Protein AF-A0A3Q0EAX5-F1 (afdb_monomer)

pLDDT: mean 71.28, std 27.81, range [19.88, 98.56]

Organism: Carlito syrichta (NCBI:txid1868482)

Solvent-accessible surface area (backbone atoms only — not comparable to full-atom values): 20207 Å² total; per-residue (Å²): 137,82,82,83,78,79,70,86,52,42,33,35,33,41,35,48,31,37,36,55,64,104,63,97,69,62,51,58,32,54,32,47,48,63,80,58,91,86,93,62,78,78,80,82,77,54,80,94,34,47,56,51,75,40,72,63,66,52,67,68,53,43,40,66,68,20,61,73,72,64,45,79,67,44,73,35,81,70,62,42,81,34,54,39,63,76,62,67,44,72,68,49,46,39,70,77,42,16,85,43,75,42,64,30,39,38,39,71,33,88,87,45,91,80,39,48,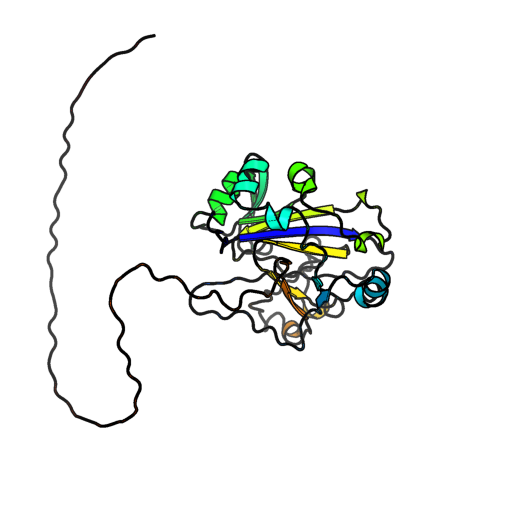78,48,79,44,30,44,41,55,48,44,49,50,34,53,74,42,92,45,94,60,45,40,32,34,56,84,35,55,50,39,80,78,34,56,79,61,41,73,27,52,79,84,62,77,71,61,77,74,43,74,46,57,80,89,60,46,46,51,29,33,35,41,34,28,67,51,53,43,47,68,42,33,57,42,92,42,43,69,49,78,45,43,51,37,46,67,38,36,34,48,31,60,52,68,89,41,51,80,34,45,45,48,38,90,48,87,92,40,45,52,28,35,72,51,46,87,93,68,57,58,51,87,85,42,56,54,41,81,76,51,71,55,34,33,47,75,49,52,45,52,61,95,65,83,77,77,77,76,81,85,62,82,81,70,80,88,75,93,79,85,90,77,91,82,82,89,79,91,81,88,86,87,86,82,89,88,86,87,82,91,85,86,86,84,89,83,89,84,88,83,83,90,85,88,87,89,84,88,91,80,90,85,88,88,134

Mean predicted aligned error: 14.46 Å

Radius of gyration: 27.19 Å; Cα contacts (8 Å, |Δi|>4): 489; chains: 1; bounding box: 66×78×88 Å

Foldseek 3Di:
DDDDPQDPKKWKKKKKWFFDDPDDFFADWWKWDFDDPDDDDDPPQPPVQAAAEDEPDDLVCCVVPDVVVPGGHHYFPFWQPQQLLPQDDLVNCCVQFQAPKAKKWWALEPPDPPIDIDIDGSVCQCVAFTPDDHPTWIKRPFAQVCVVGVVVVSRGDDGPSSVVGPGDSVSIRMGMIIGTGNRIYATFTDRTDMDMAIRGDKTKTKTAGPVCVVQQDFDPDPVGNRGGPAPLVDGPCVVRVSVVVGRIHIDIDDHNHPDPDPDDPVDDPDDDDDDDDDDDDDDDDDDDDDDDDDDDDDDDDDDDDDDDDDDDDYDDDDDDD

InterPro domains:
  IPR041667 Cupin-like domain 8 [PF13621] (62-255)

Nearest PDB structures (foldseek):
  4qu1-assembly1_A  TM=1.002E+00  e=1.223E-31  Homo sapiens
  6f4t-assembly1_A  TM=1.001E+00  e=4.737E-31  Homo sapiens
  6f4q-assembly1_A  TM=1.002E+00  e=5.937E-31  Homo sapiens
  6f4s-assembly1_A  TM=1.003E+00  e=6.646E-31  Homo sapiens
  6f4r-assembly1_A  TM=1.002E+00  e=1.168E-30  Homo sapiens

Sequence (321 aa):
MAPELFCHGFKFLVAVSGLDFLRWLPFAFVFKQKARNARGSVPDVTLESTVPRLHRPSLQYFRKHFLVPGRPVILEGVADHWPCMKKWSLEYIQEVAGCRTVPVEVGSRYTDEEWSQTLMTVSEFISTYIVNEPRDVGYLAQHQLFDQIPELKEDISIPDYCCLGSGEEEEITINAWFGPQGTISPLHQDPQQNFLAQVMGRKYIRLYSPQESGAVYPHETHLLHNTSQVDVENPDLEKFPQFAEAPFLSCILSPDFPGPLPEDRLACPNSGHQRTPLLHRVGRSQVGGQFYSTGDITPSDLEIKSHSFQNKSQKKKFRSS

Structure (mmCIF, N/CA/C/O backbone):
data_AF-A0A3Q0EAX5-F1
#
_entry.id   AF-A0A3Q0EAX5-F1
#
loop_
_atom_site.group_PDB
_atom_site.id
_atom_site.type_symbol
_atom_site.label_atom_id
_atom_site.label_alt_id
_atom_site.label_comp_id
_atom_site.label_asym_id
_atom_site.label_entity_id
_atom_site.label_seq_id
_atom_site.pdbx_PDB_ins_code
_atom_site.Cartn_x
_atom_site.Cartn_y
_atom_site.Cartn_z
_atom_site.occupancy
_atom_site.B_iso_or_equiv
_atom_site.auth_seq_id
_atom_site.auth_comp_id
_atom_site.auth_asym_id
_atom_site.auth_atom_id
_atom_site.pdbx_PDB_model_num
ATOM 1 N N . MET A 1 1 ? -32.906 -3.350 11.521 1.00 29.31 1 MET A N 1
ATOM 2 C CA . MET A 1 1 ? -32.337 -3.324 10.159 1.00 29.31 1 MET A CA 1
ATOM 3 C C . MET A 1 1 ? -31.723 -1.950 9.965 1.00 29.31 1 MET A C 1
ATOM 5 O O . MET A 1 1 ? -32.467 -0.994 9.794 1.00 29.31 1 MET A O 1
ATOM 9 N N . ALA A 1 2 ? -30.409 -1.832 10.157 1.00 23.56 2 ALA A N 1
ATOM 10 C CA . ALA A 1 2 ? -29.683 -0.576 9.983 1.00 23.56 2 ALA A CA 1
ATOM 11 C C . ALA A 1 2 ? -29.332 -0.406 8.492 1.00 23.56 2 ALA A C 1
ATOM 13 O O . ALA A 1 2 ? -28.948 -1.396 7.869 1.00 23.56 2 ALA A O 1
ATOM 14 N N . PRO A 1 3 ? -29.497 0.787 7.899 1.00 27.55 3 PRO A N 1
ATOM 15 C CA . PRO A 1 3 ? -29.052 1.037 6.537 1.00 27.55 3 PRO A CA 1
ATOM 16 C C . PRO A 1 3 ? -27.518 1.092 6.516 1.00 27.55 3 PRO A C 1
ATOM 18 O O . PRO A 1 3 ? -26.913 1.868 7.251 1.00 27.55 3 PRO A O 1
ATOM 21 N N . GLU A 1 4 ? -26.900 0.251 5.688 1.00 29.95 4 GLU A N 1
ATOM 22 C CA . GLU A 1 4 ? -25.461 0.256 5.418 1.00 29.95 4 GLU A CA 1
ATOM 23 C C . GLU A 1 4 ? -25.052 1.609 4.815 1.00 29.95 4 GLU A C 1
ATOM 25 O O . GLU A 1 4 ? -25.311 1.904 3.645 1.00 29.95 4 GLU A O 1
ATOM 30 N N . LEU A 1 5 ? -24.413 2.450 5.629 1.00 26.70 5 LEU A N 1
ATOM 31 C CA . LEU A 1 5 ? -23.637 3.598 5.174 1.00 26.70 5 LEU A CA 1
ATOM 32 C C . LEU A 1 5 ? -22.369 3.065 4.496 1.00 26.70 5 LEU A C 1
ATOM 34 O O . LEU A 1 5 ? -21.320 2.922 5.118 1.00 26.70 5 LEU A O 1
ATOM 38 N N . PHE A 1 6 ? -22.457 2.757 3.201 1.00 31.77 6 PHE A N 1
ATOM 39 C CA . PHE A 1 6 ? -21.261 2.594 2.381 1.00 31.77 6 PHE A CA 1
ATOM 40 C C . PHE A 1 6 ? -20.528 3.934 2.345 1.00 31.77 6 PHE A C 1
ATOM 42 O O . PHE A 1 6 ? -20.954 4.891 1.695 1.00 31.77 6 PHE A O 1
ATOM 49 N N . CYS A 1 7 ? -19.430 4.008 3.090 1.00 31.92 7 CYS A N 1
ATOM 50 C CA . CYS A 1 7 ? -18.600 5.191 3.174 1.00 31.92 7 CYS A CA 1
ATOM 51 C C . CYS A 1 7 ? -17.866 5.436 1.851 1.00 31.92 7 CYS A C 1
ATOM 53 O O . CYS A 1 7 ? -16.770 4.934 1.597 1.00 31.92 7 CYS A O 1
ATOM 55 N N . HIS A 1 8 ? -18.473 6.244 0.992 1.00 37.00 8 HIS A N 1
ATOM 56 C CA . HIS A 1 8 ? -17.802 6.821 -0.160 1.00 37.00 8 HIS A CA 1
ATOM 57 C C . HIS A 1 8 ? -16.888 7.957 0.318 1.00 37.00 8 HIS A C 1
ATOM 59 O O . HIS A 1 8 ? -17.346 9.081 0.477 1.00 37.00 8 HIS A O 1
ATOM 65 N N . GLY A 1 9 ? -15.602 7.682 0.563 1.00 47.03 9 GLY A N 1
ATOM 66 C CA . GLY A 1 9 ? -14.653 8.779 0.797 1.00 47.03 9 GLY A CA 1
ATOM 67 C C . GLY A 1 9 ? -13.287 8.442 1.383 1.00 47.03 9 GLY A C 1
ATOM 68 O O . GLY A 1 9 ? -12.404 9.289 1.316 1.00 47.03 9 GLY A O 1
ATOM 69 N N . PHE A 1 10 ? -13.057 7.237 1.908 1.00 46.81 10 PHE A N 1
ATOM 70 C CA . PHE A 1 10 ? -11.764 6.875 2.499 1.00 46.81 10 PHE A CA 1
ATOM 71 C C . PHE A 1 10 ? -11.366 5.433 2.191 1.00 46.81 10 PHE A C 1
ATOM 73 O O . PHE A 1 10 ? -12.133 4.658 1.615 1.00 46.81 10 PHE A O 1
ATOM 80 N N . LYS A 1 11 ? -10.111 5.103 2.492 1.00 58.25 11 LYS A N 1
ATOM 81 C CA . LYS A 1 11 ? -9.500 3.816 2.175 1.00 58.25 11 LYS A CA 1
ATOM 82 C C . LYS A 1 11 ? -8.672 3.336 3.353 1.00 58.25 11 LYS A C 1
ATOM 84 O O . LYS A 1 11 ? -7.937 4.136 3.925 1.00 58.25 11 LYS A O 1
ATOM 89 N N . PHE A 1 12 ? -8.751 2.044 3.646 1.00 63.91 12 PHE A N 1
ATOM 90 C CA . PHE A 1 12 ? -7.904 1.388 4.638 1.00 63.91 12 PHE A CA 1
ATOM 91 C C . PHE A 1 12 ? -7.277 0.144 4.018 1.00 63.91 12 PHE A C 1
ATOM 93 O O . PHE A 1 12 ? -7.988 -0.682 3.436 1.00 63.91 12 PHE A O 1
ATOM 100 N N . LEU A 1 13 ? -5.953 0.047 4.109 1.00 67.44 13 LEU A N 1
ATOM 101 C CA . LEU A 1 13 ? -5.176 -1.092 3.647 1.00 67.44 13 LEU A CA 1
ATOM 102 C C . LEU A 1 13 ? -4.278 -1.608 4.761 1.00 67.44 13 LEU A C 1
ATOM 104 O O . LEU A 1 13 ? -3.763 -0.835 5.571 1.00 67.44 13 LEU A O 1
ATOM 108 N N . VAL A 1 14 ? -4.075 -2.914 4.731 1.00 55.19 14 VAL A N 1
ATOM 109 C CA . VAL A 1 14 ? -3.105 -3.629 5.550 1.00 55.19 14 VAL A CA 1
ATOM 110 C C . VAL A 1 14 ? -2.075 -4.184 4.595 1.00 55.19 14 VAL A C 1
ATOM 112 O O . VAL A 1 14 ? -2.449 -4.796 3.596 1.00 55.19 14 VAL A O 1
ATOM 115 N N . ALA A 1 15 ? -0.800 -3.959 4.869 1.00 65.06 15 ALA A N 1
ATOM 116 C CA . ALA A 1 15 ? 0.254 -4.623 4.124 1.00 65.06 15 ALA A CA 1
ATOM 117 C C . ALA A 1 15 ? 1.169 -5.395 5.056 1.00 65.06 15 ALA A C 1
ATOM 119 O O . ALA A 1 15 ? 1.520 -4.920 6.137 1.00 65.06 15 ALA A O 1
ATOM 120 N N . VAL A 1 16 ? 1.472 -6.606 4.612 1.00 53.47 16 VAL A N 1
ATOM 121 C CA . VAL A 1 16 ? 2.213 -7.629 5.335 1.00 53.47 16 VAL A CA 1
ATOM 122 C C . VAL A 1 16 ? 3.493 -7.865 4.541 1.00 53.47 16 VAL A C 1
ATOM 124 O O . VAL A 1 16 ? 3.438 -8.389 3.424 1.00 53.47 16 VAL A O 1
ATOM 127 N N . SER A 1 17 ? 4.622 -7.444 5.105 1.00 61.47 17 SER A N 1
ATOM 128 C CA . SER A 1 17 ? 5.950 -7.502 4.482 1.00 61.47 17 SER A CA 1
ATOM 129 C C . SER A 1 17 ? 6.906 -8.268 5.384 1.00 61.47 17 SER A C 1
ATOM 131 O O . SER A 1 17 ? 6.868 -8.066 6.587 1.00 61.47 17 SER A O 1
ATOM 133 N N . GLY A 1 18 ? 7.767 -9.131 4.848 1.00 47.66 18 GLY A N 1
ATOM 134 C CA . GLY A 1 18 ? 8.722 -9.863 5.701 1.00 47.66 18 GLY A CA 1
ATOM 135 C C . GLY A 1 18 ? 9.421 -11.062 5.072 1.00 47.66 18 GLY A C 1
ATOM 136 O O . GLY A 1 18 ? 9.968 -11.891 5.787 1.00 47.66 18 GLY A O 1
ATOM 137 N N . LEU A 1 19 ? 9.381 -11.217 3.744 1.00 48.06 19 LEU A N 1
ATOM 138 C CA . LEU A 1 19 ? 9.997 -12.375 3.094 1.00 48.06 19 LEU A CA 1
ATOM 139 C C . LEU A 1 19 ? 11.337 -11.976 2.478 1.00 48.06 19 LEU A C 1
ATOM 141 O O . LEU A 1 19 ? 11.383 -11.467 1.355 1.00 48.06 19 LEU A O 1
ATOM 145 N N . ASP A 1 20 ? 12.420 -12.259 3.193 1.00 39.34 20 ASP A N 1
ATOM 146 C CA . ASP A 1 20 ? 13.767 -12.196 2.639 1.00 39.34 20 ASP A CA 1
ATOM 147 C C . ASP A 1 20 ? 14.007 -13.442 1.788 1.00 39.34 20 ASP A C 1
ATOM 149 O O . ASP A 1 20 ? 13.875 -14.564 2.270 1.00 39.34 20 ASP A O 1
ATOM 153 N N . PHE A 1 21 ? 14.370 -13.263 0.518 1.00 40.62 21 PHE A N 1
ATOM 154 C CA . PHE A 1 21 ? 14.997 -14.301 -0.299 1.00 40.62 21 PHE A CA 1
ATOM 155 C C . PHE A 1 21 ? 16.437 -13.874 -0.570 1.00 40.62 21 PHE A C 1
ATOM 157 O O . PHE A 1 21 ? 16.683 -12.760 -1.033 1.00 40.62 21 PHE A O 1
ATOM 164 N N . LEU A 1 22 ? 17.399 -14.778 -0.356 1.00 30.31 22 LEU A N 1
ATOM 165 C CA . LEU A 1 22 ? 18.786 -14.620 -0.810 1.00 30.31 22 LEU A CA 1
ATOM 166 C C . LEU A 1 22 ? 18.855 -14.691 -2.345 1.00 30.31 22 LEU A C 1
ATOM 168 O O . LEU A 1 22 ? 19.300 -15.680 -2.924 1.00 30.31 22 LEU A O 1
ATOM 172 N N . ARG A 1 23 ? 18.361 -13.642 -3.004 1.00 30.70 23 ARG A N 1
ATOM 173 C CA . ARG A 1 23 ? 18.647 -13.198 -4.372 1.00 30.70 23 ARG A CA 1
ATOM 174 C C . ARG A 1 23 ? 17.873 -11.903 -4.583 1.00 30.70 23 ARG A C 1
ATOM 176 O O . ARG A 1 23 ? 16.660 -11.923 -4.739 1.00 30.70 23 ARG A O 1
ATOM 183 N N . TRP A 1 24 ? 18.609 -10.798 -4.581 1.00 32.72 24 TRP A N 1
ATOM 184 C CA . TRP A 1 24 ? 18.143 -9.461 -4.930 1.00 32.72 24 TRP A CA 1
ATOM 185 C C . TRP A 1 24 ? 17.300 -9.476 -6.211 1.00 32.72 24 TRP A C 1
ATOM 187 O O . TRP A 1 24 ? 17.847 -9.517 -7.311 1.00 32.72 24 TRP A O 1
ATOM 197 N N . LEU A 1 25 ? 15.979 -9.433 -6.058 1.00 30.80 25 LEU A N 1
ATOM 198 C CA . LEU A 1 25 ? 15.033 -9.001 -7.079 1.00 30.80 25 LEU A CA 1
ATOM 199 C C . LEU A 1 25 ? 13.896 -8.264 -6.349 1.00 30.80 25 LEU A C 1
ATOM 201 O O . LEU A 1 25 ? 13.027 -8.924 -5.774 1.00 30.80 25 LEU A O 1
ATOM 205 N N . PRO A 1 26 ? 13.924 -6.919 -6.301 1.00 35.12 26 PRO A N 1
ATOM 206 C CA . PRO A 1 26 ? 12.867 -6.145 -5.661 1.00 35.12 26 PRO A CA 1
ATOM 207 C C . PRO A 1 26 ? 11.580 -6.340 -6.468 1.00 35.12 26 PRO A C 1
ATOM 209 O O . PRO A 1 26 ? 11.587 -6.141 -7.676 1.00 35.12 26 PRO A O 1
ATOM 212 N N . PHE A 1 27 ? 10.476 -6.751 -5.848 1.00 40.34 27 PHE A N 1
ATOM 213 C CA . PHE A 1 27 ? 9.177 -6.813 -6.522 1.00 40.34 27 PHE A CA 1
ATOM 214 C C . PHE A 1 27 ? 8.102 -6.181 -5.640 1.00 40.34 27 PHE A C 1
ATOM 216 O O . PHE A 1 27 ? 7.637 -6.810 -4.698 1.00 40.34 27 PHE A O 1
ATOM 223 N N . ALA A 1 28 ? 7.709 -4.952 -5.988 1.00 37.34 28 ALA A N 1
ATOM 224 C CA . ALA A 1 28 ? 6.334 -4.447 -6.111 1.00 37.34 28 ALA A CA 1
ATOM 225 C C . ALA A 1 28 ? 6.371 -2.909 -6.166 1.00 37.34 28 ALA A C 1
ATOM 227 O O . ALA A 1 28 ? 6.961 -2.262 -5.309 1.00 37.34 28 ALA A O 1
ATOM 228 N N . PHE A 1 29 ? 5.725 -2.338 -7.184 1.00 44.03 29 PHE A N 1
ATOM 229 C CA . PHE A 1 29 ? 5.579 -0.898 -7.394 1.00 44.03 29 PHE A CA 1
ATOM 230 C C . PHE A 1 29 ? 4.130 -0.484 -7.102 1.00 44.03 29 PHE A C 1
ATOM 232 O O . PHE A 1 29 ? 3.210 -0.970 -7.757 1.00 44.03 29 PHE A O 1
ATOM 239 N N . VAL A 1 30 ? 3.886 0.396 -6.126 1.00 37.84 30 VAL A N 1
ATOM 240 C CA . VAL A 1 30 ? 2.514 0.766 -5.727 1.00 37.84 30 VAL A CA 1
ATOM 241 C C . VAL A 1 30 ? 2.252 2.260 -5.913 1.00 37.84 30 VAL A C 1
ATOM 243 O O . VAL A 1 30 ? 2.710 3.079 -5.126 1.00 37.84 30 VAL A O 1
ATOM 246 N N . PHE A 1 31 ? 1.414 2.599 -6.899 1.00 37.59 31 PHE A N 1
ATOM 247 C CA . PHE A 1 31 ? 0.761 3.914 -7.038 1.00 37.59 31 PHE A CA 1
ATOM 248 C C . PHE A 1 31 ? -0.737 3.858 -6.641 1.00 37.59 31 PHE A C 1
ATOM 250 O O . PHE A 1 31 ? -1.268 2.764 -6.465 1.00 37.59 31 PHE A O 1
ATOM 257 N N . LYS A 1 32 ? -1.413 5.010 -6.433 1.00 40.81 32 LYS A N 1
ATOM 258 C CA . LYS A 1 32 ? -2.797 5.182 -5.910 1.00 40.81 32 LYS A CA 1
ATOM 259 C C . LYS A 1 32 ? -3.612 6.175 -6.765 1.00 40.81 32 LYS A C 1
ATOM 261 O O . LYS A 1 32 ? -3.104 7.234 -7.080 1.00 40.81 32 LYS A O 1
ATOM 266 N N . GLN A 1 33 ? -4.897 5.895 -7.041 1.00 37.09 33 GLN A N 1
ATOM 267 C CA . GLN A 1 33 ? -5.805 6.785 -7.812 1.00 37.09 33 GLN A CA 1
ATOM 268 C C . GLN A 1 33 ? -6.827 7.592 -6.982 1.00 37.09 33 GLN A C 1
ATOM 270 O O . GLN A 1 33 ? -7.418 7.117 -5.995 1.00 37.09 33 GLN A O 1
ATOM 275 N N . LYS A 1 34 ? -7.126 8.773 -7.540 1.00 34.19 34 LYS A N 1
ATOM 276 C CA . LYS A 1 34 ? -8.255 9.697 -7.341 1.00 34.19 34 LYS A CA 1
ATOM 277 C C . LYS A 1 34 ? -9.566 9.252 -8.031 1.00 34.19 34 LYS A C 1
ATOM 279 O O . LYS A 1 34 ? -9.604 9.060 -9.241 1.00 34.19 34 LYS A O 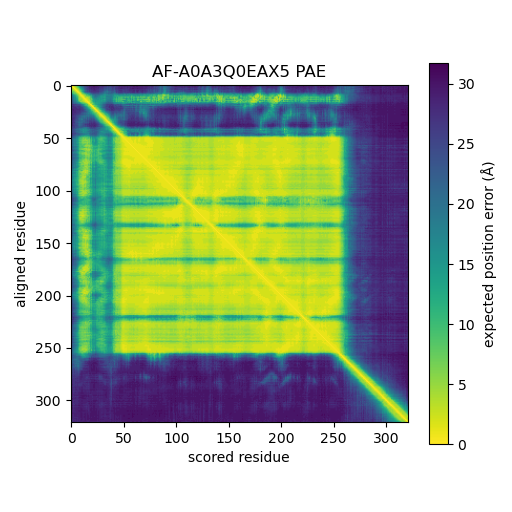1
ATOM 284 N N . ALA A 1 35 ? -10.685 9.220 -7.308 1.00 28.42 35 ALA A N 1
ATOM 285 C CA . ALA A 1 35 ? -11.943 9.640 -7.931 1.00 28.42 35 ALA A CA 1
ATOM 286 C C . ALA A 1 35 ? -12.012 11.163 -7.729 1.00 28.42 35 ALA A C 1
ATOM 288 O O . ALA A 1 35 ? -11.732 11.668 -6.645 1.00 28.42 35 ALA A O 1
ATOM 289 N N . ARG A 1 36 ? -12.253 11.940 -8.777 1.00 33.75 36 ARG A N 1
ATOM 290 C CA . ARG A 1 36 ? -12.480 13.388 -8.684 1.00 33.75 36 ARG A CA 1
ATOM 291 C C . ARG A 1 36 ? -13.881 13.575 -9.235 1.00 33.75 36 ARG A C 1
ATOM 293 O O . ARG A 1 36 ? -14.107 13.234 -10.391 1.00 33.75 36 ARG A O 1
ATOM 300 N N . ASN A 1 37 ? -14.838 14.006 -8.419 1.00 33.16 37 ASN A N 1
ATOM 301 C CA . ASN A 1 37 ? -16.202 14.156 -8.916 1.00 33.16 37 ASN A CA 1
ATOM 302 C C . ASN A 1 37 ? -16.305 15.338 -9.893 1.00 33.16 37 ASN A C 1
ATOM 304 O O . ASN A 1 37 ? -15.660 16.367 -9.708 1.00 33.16 37 ASN A O 1
ATOM 308 N N . ALA A 1 38 ? -17.163 15.126 -10.898 1.00 34.00 38 ALA A N 1
ATOM 309 C CA . ALA A 1 38 ? -17.522 15.965 -12.043 1.00 34.00 38 ALA A CA 1
ATOM 310 C C . ALA A 1 38 ? -16.519 15.970 -13.224 1.00 34.00 38 ALA A C 1
ATOM 312 O O . ALA A 1 38 ? -15.719 16.884 -13.383 1.00 34.00 38 ALA A O 1
ATOM 313 N N . ARG A 1 39 ? -16.694 14.988 -14.131 1.00 32.19 39 ARG A N 1
ATOM 314 C CA . ARG A 1 39 ? -16.148 14.891 -15.512 1.00 32.19 39 ARG A CA 1
ATOM 315 C C . ARG A 1 39 ? -14.724 14.334 -15.719 1.00 32.19 39 ARG A C 1
ATOM 317 O O . ARG A 1 39 ? -14.114 14.645 -16.734 1.00 32.19 39 ARG A O 1
ATOM 324 N N . GLY A 1 40 ? -14.209 13.482 -14.832 1.00 37.78 40 GLY A N 1
ATOM 325 C CA . GLY A 1 40 ? -13.002 12.679 -15.101 1.00 37.78 40 GLY A CA 1
ATOM 326 C C . GLY A 1 40 ? -13.318 11.184 -15.039 1.00 37.78 40 GLY A C 1
ATOM 327 O O . GLY A 1 40 ? -13.874 10.734 -14.040 1.00 37.78 40 GLY A O 1
ATOM 328 N N . SER A 1 41 ? -13.023 10.432 -16.100 1.00 42.91 41 SER A N 1
ATOM 329 C CA . SER A 1 41 ? -13.253 8.983 -16.185 1.00 42.91 41 SER A CA 1
ATOM 330 C C . SER A 1 41 ? -12.311 8.201 -15.262 1.00 42.91 41 SER A C 1
ATOM 332 O O . SER A 1 41 ? -11.185 8.624 -15.000 1.00 42.91 41 SER A O 1
ATOM 334 N N . VAL A 1 42 ? -12.760 7.038 -14.779 1.00 52.16 42 VAL A N 1
ATOM 335 C CA . VAL A 1 42 ? -11.858 6.002 -14.242 1.00 52.16 42 VAL A CA 1
ATOM 336 C C . VAL A 1 42 ? -10.803 5.700 -15.327 1.00 52.16 42 VAL A C 1
ATOM 338 O O . VAL A 1 42 ? -11.201 5.625 -16.491 1.00 52.16 42 VAL A O 1
ATOM 341 N N . PRO A 1 43 ? -9.496 5.580 -15.004 1.00 56.41 43 PRO A N 1
ATOM 342 C CA . PRO A 1 43 ? -8.470 5.149 -15.933 1.00 56.41 43 PRO A CA 1
ATOM 343 C C . PRO A 1 43 ? -8.952 3.882 -16.606 1.00 56.41 43 PRO A C 1
ATOM 345 O O . PRO A 1 43 ? -9.355 2.934 -15.926 1.00 56.41 43 PRO A O 1
ATOM 348 N N . ASP A 1 44 ? -8.960 3.908 -17.930 1.00 54.25 44 ASP A N 1
ATOM 349 C CA . ASP A 1 44 ? -9.346 2.751 -18.711 1.00 54.25 44 ASP A CA 1
ATOM 350 C C . ASP A 1 44 ? -8.295 1.665 -18.472 1.00 54.25 44 ASP A C 1
ATOM 352 O O . ASP A 1 44 ? -7.127 1.810 -18.839 1.00 54.25 44 ASP A O 1
ATOM 356 N N . VAL A 1 45 ? -8.683 0.623 -17.740 1.00 59.19 45 VAL A N 1
ATOM 357 C CA . VAL A 1 45 ? -7.814 -0.520 -17.491 1.00 59.19 45 VAL A CA 1
ATOM 358 C C . VAL A 1 45 ? -7.964 -1.433 -18.699 1.00 59.19 45 VAL A C 1
ATOM 360 O O . VAL A 1 45 ? -8.908 -2.218 -18.787 1.00 59.19 45 VAL A O 1
ATOM 363 N N . THR A 1 46 ? -7.037 -1.319 -19.646 1.00 60.28 46 THR A N 1
ATOM 364 C CA . THR A 1 46 ? -6.991 -2.183 -20.826 1.00 60.28 46 THR A CA 1
ATOM 365 C C . THR A 1 46 ? -6.797 -3.641 -20.401 1.00 60.28 46 THR A C 1
ATOM 367 O O . THR A 1 46 ? -5.894 -3.963 -19.628 1.00 60.28 46 THR A O 1
ATOM 370 N N . LEU A 1 47 ? -7.647 -4.546 -20.906 1.00 57.88 47 LEU A N 1
ATOM 371 C CA . LEU A 1 47 ? -7.672 -5.973 -20.532 1.00 57.88 47 LEU A CA 1
ATOM 372 C C . LEU A 1 47 ? -6.298 -6.660 -20.648 1.00 57.88 47 LEU A C 1
ATOM 374 O O . LEU A 1 47 ? -5.957 -7.496 -19.813 1.00 57.88 47 LEU A O 1
ATOM 378 N N . GLU A 1 48 ? -5.500 -6.274 -21.644 1.00 53.62 48 GLU A N 1
ATOM 379 C CA . GLU A 1 48 ? -4.190 -6.864 -21.958 1.00 53.62 48 GLU A CA 1
ATOM 380 C C . GLU A 1 48 ? -3.083 -6.501 -20.952 1.00 53.62 48 GLU A C 1
ATOM 382 O O . GLU A 1 48 ? -2.044 -7.156 -20.912 1.00 53.62 48 GLU A O 1
ATOM 387 N N . SER A 1 49 ? -3.314 -5.503 -20.096 1.00 77.19 49 SER A N 1
ATOM 388 C CA . SER A 1 49 ? -2.341 -4.977 -19.127 1.00 77.19 49 SER A CA 1
ATOM 389 C C . SER A 1 49 ? -2.828 -5.145 -17.681 1.00 77.19 49 SER A C 1
ATOM 391 O O . SER A 1 49 ? -2.420 -4.405 -16.784 1.00 77.19 49 SER A O 1
ATOM 393 N N . THR A 1 50 ? -3.743 -6.0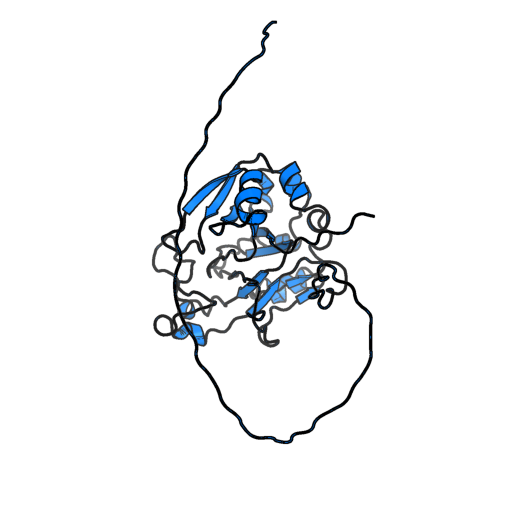89 -17.437 1.00 91.50 50 THR A N 1
ATOM 394 C CA . THR A 1 50 ? -4.342 -6.315 -16.114 1.00 91.50 50 THR A CA 1
ATOM 395 C C . THR A 1 50 ? -3.520 -7.264 -15.251 1.00 91.50 50 THR A C 1
ATOM 397 O O . THR A 1 50 ? -2.993 -8.273 -15.717 1.00 91.50 50 THR A O 1
ATOM 400 N N . VAL A 1 51 ? -3.442 -6.976 -13.950 1.00 90.75 51 VAL A N 1
ATOM 401 C CA . VAL A 1 51 ? -2.910 -7.946 -12.980 1.00 90.75 51 VAL A CA 1
ATOM 402 C C . VAL A 1 51 ? -3.843 -9.167 -12.926 1.00 90.75 51 VAL A C 1
ATOM 404 O O . VAL A 1 51 ? -5.046 -8.985 -12.706 1.00 90.75 51 VAL A O 1
ATOM 407 N N . PRO A 1 52 ? -3.329 -10.404 -13.089 1.00 93.25 52 PRO A N 1
ATOM 408 C CA . PRO A 1 52 ? -4.158 -11.603 -13.051 1.00 93.25 52 PRO A CA 1
ATOM 409 C C . PRO A 1 52 ? -4.780 -11.800 -11.666 1.00 93.25 52 PRO A C 1
ATOM 411 O O . PRO A 1 52 ? -4.166 -11.490 -10.643 1.00 93.25 52 PRO A O 1
ATOM 414 N N . ARG A 1 53 ? -5.994 -12.354 -11.640 1.00 94.44 53 ARG A N 1
ATOM 415 C CA . ARG A 1 53 ? -6.741 -12.663 -10.415 1.00 94.44 53 ARG A CA 1
ATOM 416 C C . ARG A 1 53 ? -6.874 -14.171 -10.271 1.00 94.44 53 ARG A C 1
ATOM 418 O O . ARG A 1 53 ? -7.197 -14.849 -11.246 1.00 94.44 53 ARG A O 1
ATOM 425 N N . LEU A 1 54 ? -6.601 -14.695 -9.082 1.00 94.81 54 LEU A N 1
ATOM 426 C CA . LEU A 1 54 ? -6.730 -16.114 -8.773 1.00 94.81 54 LEU A CA 1
ATOM 427 C C . LEU A 1 54 ? -7.486 -16.303 -7.469 1.00 94.81 54 LEU A C 1
ATOM 429 O O . LEU A 1 54 ? -7.094 -15.766 -6.435 1.00 94.81 54 LEU A O 1
ATOM 433 N N . HIS A 1 55 ? -8.514 -17.142 -7.509 1.00 96.56 55 HIS A N 1
ATOM 434 C CA . HIS A 1 55 ? -9.247 -17.529 -6.317 1.00 96.56 55 HIS A CA 1
ATOM 435 C C . HIS A 1 55 ? -8.500 -18.641 -5.575 1.00 96.56 55 HIS A C 1
ATOM 437 O O . HIS A 1 55 ? -8.372 -19.752 -6.093 1.00 96.56 55 HIS A O 1
ATOM 443 N N . ARG A 1 56 ? -7.997 -18.328 -4.374 1.00 96.25 56 ARG A N 1
ATOM 444 C CA . ARG A 1 56 ? -7.361 -19.264 -3.428 1.00 96.25 56 ARG A CA 1
ATOM 445 C C . ARG A 1 56 ? -6.406 -20.278 -4.095 1.00 96.25 56 ARG A C 1
ATOM 447 O O . ARG A 1 56 ? -6.594 -21.489 -3.934 1.00 96.25 56 ARG A O 1
ATOM 454 N N . PRO A 1 57 ? -5.392 -19.838 -4.871 1.00 97.38 57 PRO A N 1
ATOM 455 C CA . PRO A 1 57 ? -4.458 -20.765 -5.504 1.00 97.38 57 PRO A CA 1
ATOM 456 C C . PRO A 1 57 ? -3.692 -21.567 -4.449 1.00 97.38 57 PRO A C 1
ATOM 458 O O . PRO A 1 57 ? -3.387 -21.057 -3.370 1.00 97.38 57 PRO A O 1
ATOM 461 N N . SER A 1 58 ? -3.320 -22.809 -4.766 1.00 98.38 58 SER A N 1
ATOM 462 C CA . SER A 1 58 ? -2.491 -23.604 -3.856 1.00 98.38 58 SER A CA 1
ATOM 463 C C . SER A 1 58 ? -1.129 -22.941 -3.624 1.00 98.38 58 SER A C 1
ATOM 46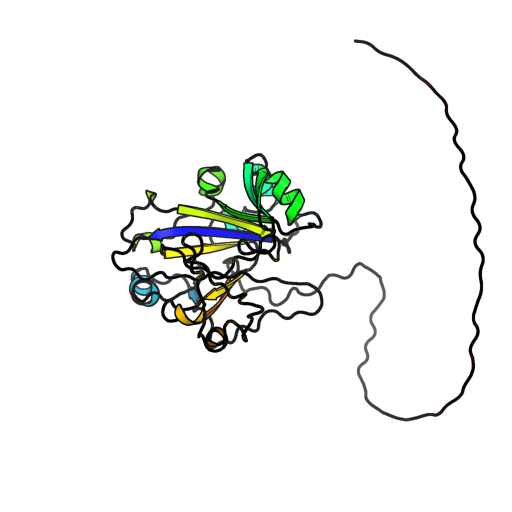5 O O . SER A 1 58 ? -0.583 -22.295 -4.524 1.00 98.38 58 SER A O 1
ATOM 467 N N . LEU A 1 59 ? -0.538 -23.159 -2.444 1.00 97.81 59 LEU A N 1
ATOM 468 C CA . LEU A 1 59 ? 0.805 -22.667 -2.106 1.00 97.81 59 LEU A CA 1
ATOM 469 C C . LEU A 1 59 ? 1.845 -23.047 -3.173 1.00 97.81 59 LEU A C 1
ATOM 471 O O . LEU A 1 59 ? 2.667 -22.227 -3.578 1.00 97.81 59 LEU A O 1
ATOM 475 N N . GLN A 1 60 ? 1.774 -24.279 -3.690 1.00 97.88 60 GLN A N 1
ATOM 476 C CA . GLN A 1 60 ? 2.668 -24.762 -4.743 1.00 97.88 60 GLN A CA 1
ATOM 477 C C . GLN A 1 60 ? 2.492 -23.985 -6.055 1.00 97.88 60 GLN A C 1
ATOM 479 O O . GLN A 1 60 ? 3.485 -23.625 -6.693 1.00 97.88 60 GLN A O 1
ATOM 484 N N . TYR A 1 61 ? 1.245 -23.733 -6.465 1.00 98.00 61 TYR A N 1
ATOM 485 C CA . TYR A 1 61 ? 0.957 -22.991 -7.688 1.00 98.00 61 TYR A CA 1
ATOM 486 C C . TYR A 1 61 ? 1.415 -21.537 -7.561 1.00 98.00 61 TYR A C 1
ATOM 488 O O . TYR A 1 61 ? 2.147 -21.050 -8.424 1.00 98.00 61 TYR A O 1
ATOM 496 N N . PHE A 1 62 ? 1.070 -20.883 -6.447 1.00 96.62 62 PHE A N 1
ATOM 497 C CA . PHE A 1 62 ? 1.519 -19.528 -6.137 1.00 96.62 62 PHE A CA 1
ATOM 498 C C . PHE A 1 62 ? 3.049 -19.424 -6.162 1.00 96.62 62 PHE A C 1
ATOM 500 O O . PHE A 1 62 ? 3.603 -18.586 -6.876 1.00 96.62 62 PHE A O 1
ATOM 507 N N . ARG A 1 63 ? 3.745 -20.343 -5.475 1.00 95.31 63 ARG A N 1
ATOM 508 C CA . ARG A 1 63 ? 5.211 -20.370 -5.434 1.00 95.31 63 ARG A CA 1
ATOM 509 C C . ARG A 1 63 ? 5.819 -20.456 -6.830 1.00 95.31 63 ARG A C 1
ATOM 511 O O . ARG A 1 63 ? 6.696 -19.670 -7.173 1.00 95.31 63 ARG A O 1
ATOM 518 N N . LYS A 1 64 ? 5.370 -21.430 -7.624 1.00 96.31 64 LYS A N 1
ATOM 519 C CA . LYS A 1 64 ? 5.950 -21.742 -8.936 1.00 96.31 64 LYS A CA 1
ATOM 520 C C . LYS A 1 64 ? 5.674 -20.656 -9.976 1.00 96.31 64 LYS A C 1
ATOM 522 O O . LYS A 1 64 ? 6.543 -20.384 -10.799 1.00 96.31 64 LYS A O 1
ATOM 527 N N . HIS A 1 65 ? 4.472 -20.085 -9.974 1.00 95.31 65 HIS A N 1
ATOM 528 C CA . HIS A 1 65 ? 4.002 -19.221 -11.059 1.00 95.31 65 HIS A CA 1
ATOM 529 C C . HIS A 1 65 ? 4.062 -17.721 -10.743 1.00 95.31 65 HIS A C 1
ATOM 531 O O . HIS A 1 65 ? 4.044 -16.933 -11.689 1.00 95.31 65 HIS A O 1
ATOM 537 N N . PHE A 1 66 ? 4.186 -17.333 -9.467 1.00 92.56 66 PHE A N 1
ATOM 538 C CA . PHE A 1 66 ? 4.177 -15.928 -9.042 1.00 92.56 66 PHE A CA 1
ATOM 539 C C . PHE A 1 66 ? 5.353 -15.566 -8.144 1.00 92.56 66 PHE A C 1
ATOM 541 O O . PHE A 1 66 ? 6.142 -14.718 -8.540 1.00 92.56 66 PHE A O 1
ATOM 548 N N . LEU A 1 67 ? 5.534 -16.244 -7.006 1.00 90.19 67 LEU A N 1
ATOM 549 C CA . LEU A 1 67 ? 6.587 -15.883 -6.046 1.00 90.19 67 LEU A CA 1
ATOM 550 C C . LEU A 1 67 ? 7.997 -16.030 -6.637 1.00 90.19 67 LEU A C 1
ATOM 552 O O . LEU A 1 67 ? 8.750 -15.067 -6.692 1.00 90.19 67 LEU A O 1
ATOM 556 N N . VAL A 1 68 ? 8.353 -17.225 -7.125 1.00 90.69 68 VAL A N 1
ATOM 557 C CA . VAL A 1 68 ? 9.683 -17.499 -7.702 1.00 90.69 68 VAL A CA 1
ATOM 558 C C . VAL A 1 68 ? 9.980 -16.656 -8.953 1.00 90.69 68 VAL A C 1
ATOM 560 O O . VAL A 1 68 ? 11.087 -16.128 -9.043 1.00 90.69 68 VAL A O 1
ATOM 563 N N . PRO A 1 69 ? 9.063 -16.518 -9.933 1.00 90.94 69 PRO A N 1
ATOM 564 C CA . PRO A 1 69 ? 9.312 -15.675 -11.102 1.00 90.94 69 PRO A CA 1
ATOM 565 C C . PRO A 1 69 ? 9.082 -14.176 -10.854 1.00 90.94 69 PRO A C 1
ATOM 567 O O . PRO A 1 69 ? 9.289 -13.402 -11.786 1.00 90.94 69 PRO A O 1
ATOM 570 N N . GLY A 1 70 ? 8.626 -13.769 -9.664 1.00 89.25 70 GLY A N 1
ATOM 571 C CA . GLY A 1 70 ? 8.381 -12.367 -9.324 1.00 89.25 70 GLY A CA 1
ATOM 572 C C . GLY A 1 70 ? 7.260 -11.714 -10.127 1.00 89.25 70 GLY A C 1
ATOM 573 O O . GLY A 1 70 ? 7.429 -10.638 -10.693 1.00 89.25 70 GLY A O 1
ATOM 574 N N . ARG A 1 71 ? 6.113 -12.387 -10.248 1.00 92.56 71 ARG A N 1
ATOM 575 C CA . ARG A 1 71 ? 4.964 -11.874 -11.008 1.00 92.56 71 ARG A CA 1
ATOM 576 C C . ARG A 1 71 ? 3.855 -11.421 -10.064 1.00 92.56 71 ARG A C 1
ATOM 578 O O . ARG A 1 71 ? 3.475 -12.201 -9.191 1.00 92.56 71 ARG A O 1
ATOM 585 N N . PRO A 1 72 ? 3.290 -10.216 -10.252 1.00 93.50 72 PRO A N 1
ATOM 586 C CA . PRO A 1 72 ? 2.188 -9.750 -9.426 1.00 93.50 72 PRO A CA 1
ATOM 587 C C . PRO A 1 72 ? 0.911 -10.547 -9.709 1.00 93.50 72 PRO A C 1
ATOM 589 O O . PRO A 1 72 ? 0.661 -10.985 -10.835 1.00 93.50 72 PRO A O 1
ATOM 592 N N . VAL A 1 73 ? 0.088 -10.711 -8.676 1.00 95.31 73 VAL A N 1
ATOM 593 C CA . VAL A 1 73 ? -1.198 -11.412 -8.737 1.00 95.31 73 VAL A CA 1
ATOM 594 C C . VAL A 1 73 ? -2.132 -10.884 -7.656 1.00 95.31 73 VAL A C 1
ATOM 596 O O . VAL A 1 73 ? -1.687 -10.529 -6.566 1.00 95.31 73 VAL A O 1
ATOM 599 N N . ILE A 1 74 ? -3.427 -10.840 -7.953 1.00 95.88 74 ILE A N 1
ATOM 600 C CA . ILE A 1 74 ? -4.479 -10.589 -6.967 1.00 95.88 74 ILE A CA 1
ATOM 601 C C . ILE A 1 74 ? -4.991 -11.941 -6.475 1.00 95.88 74 ILE A C 1
ATOM 603 O O . ILE A 1 74 ? -5.416 -12.776 -7.277 1.00 95.88 74 ILE A O 1
ATOM 607 N N . LEU A 1 75 ? -4.945 -12.148 -5.161 1.00 95.31 75 LEU A N 1
ATOM 608 C CA . LEU A 1 75 ? -5.451 -13.351 -4.509 1.00 95.31 75 LEU A CA 1
ATOM 609 C C . LEU A 1 75 ? -6.855 -13.079 -3.964 1.00 95.31 75 LEU A C 1
ATOM 611 O O . LEU A 1 75 ? -7.019 -12.248 -3.077 1.00 95.31 75 LEU A O 1
ATOM 615 N N . GLU A 1 76 ? -7.850 -13.771 -4.509 1.00 93.94 76 GLU A N 1
ATOM 616 C CA . GLU A 1 76 ? -9.261 -13.650 -4.124 1.00 93.94 76 GLU A CA 1
ATOM 617 C C . GLU A 1 76 ? -9.665 -14.811 -3.208 1.00 93.94 76 GLU A C 1
ATOM 619 O O . GLU A 1 76 ? -9.147 -15.926 -3.332 1.00 93.94 76 GLU A O 1
ATOM 624 N N . GLY A 1 77 ? -10.605 -14.572 -2.297 1.00 93.06 77 GLY A N 1
ATOM 625 C CA . GLY A 1 77 ? -11.071 -15.548 -1.310 1.00 93.06 77 GLY A CA 1
ATOM 626 C C . GLY A 1 77 ? -10.078 -15.844 -0.180 1.00 93.06 77 GLY A C 1
ATOM 627 O O . GLY A 1 77 ? -10.179 -16.901 0.453 1.00 93.06 77 GLY A O 1
ATOM 628 N N . VAL A 1 78 ? -9.075 -14.978 0.012 1.00 94.00 78 VAL A N 1
ATOM 629 C CA . VAL A 1 78 ? -7.989 -15.163 0.996 1.00 94.00 78 VAL A CA 1
ATOM 630 C C . VAL A 1 78 ? -8.172 -14.271 2.218 1.00 94.00 78 VAL A C 1
ATOM 632 O O . VAL A 1 78 ? -7.945 -14.734 3.327 1.00 94.00 78 VAL A O 1
ATOM 635 N N . ALA A 1 79 ? -8.579 -13.013 2.038 1.00 92.75 79 ALA A N 1
ATOM 636 C CA . ALA A 1 79 ? -8.774 -12.064 3.140 1.00 92.75 79 ALA A CA 1
ATOM 637 C C . ALA A 1 79 ? -10.252 -11.695 3.359 1.00 92.75 79 ALA A C 1
ATOM 639 O O . ALA A 1 79 ? -10.584 -11.021 4.329 1.00 92.75 79 ALA A O 1
ATOM 640 N N . ASP A 1 80 ? -11.149 -12.156 2.484 1.00 89.88 80 ASP A N 1
ATOM 641 C CA . ASP A 1 80 ? -12.597 -11.892 2.497 1.00 89.88 80 ASP A CA 1
ATOM 642 C C . ASP A 1 80 ? -13.321 -12.250 3.804 1.00 89.88 80 ASP A C 1
ATOM 644 O O . ASP A 1 80 ? -14.362 -11.684 4.148 1.00 89.88 80 ASP A O 1
ATOM 648 N N . HIS A 1 81 ? -12.766 -13.200 4.548 1.00 91.88 81 HIS A N 1
ATOM 649 C CA . HIS A 1 81 ? -13.302 -13.693 5.807 1.00 91.88 81 HIS A CA 1
ATOM 650 C C . HIS A 1 81 ? -12.655 -13.057 7.042 1.00 91.88 81 HIS A C 1
ATOM 652 O O . HIS A 1 81 ? -13.077 -13.373 8.157 1.00 91.88 81 HIS A O 1
ATOM 658 N N . TRP A 1 82 ? -11.661 -12.177 6.877 1.00 95.88 82 TRP A N 1
ATOM 659 C CA . TRP A 1 82 ? -11.053 -11.481 8.009 1.00 95.88 82 TRP A CA 1
ATOM 660 C C . TRP A 1 82 ? -12.102 -10.642 8.755 1.00 95.88 82 TRP A C 1
ATOM 662 O O . TRP A 1 82 ? -12.935 -9.994 8.108 1.00 95.88 82 TRP A O 1
ATOM 672 N N . PRO A 1 83 ? -12.081 -10.605 10.104 1.00 96.94 83 PRO A N 1
ATOM 673 C CA . PRO A 1 83 ? -13.033 -9.803 10.871 1.00 96.94 83 PRO A CA 1
ATOM 674 C C . PRO A 1 83 ? -13.060 -8.327 10.450 1.00 96.94 83 PRO A C 1
ATOM 676 O O . PRO A 1 83 ? -14.139 -7.726 10.413 1.00 96.94 83 PRO A O 1
ATOM 679 N N . CYS A 1 84 ? -11.914 -7.759 10.056 1.00 95.50 84 CYS A N 1
ATOM 680 C CA . CYS A 1 84 ? -11.811 -6.376 9.593 1.00 95.50 84 CYS A CA 1
ATOM 681 C C . CYS A 1 84 ? -12.737 -6.054 8.407 1.00 95.50 84 CYS A C 1
ATOM 683 O O . CYS A 1 84 ? -13.271 -4.949 8.354 1.00 95.50 84 CYS A O 1
ATOM 685 N N . MET A 1 85 ? -13.021 -7.022 7.522 1.00 91.94 85 MET A N 1
ATOM 686 C CA . MET A 1 85 ? -13.887 -6.833 6.346 1.00 91.94 85 MET A CA 1
ATOM 687 C C . MET A 1 85 ? -15.340 -6.509 6.711 1.00 91.94 85 MET A C 1
ATOM 689 O O . MET A 1 85 ? -16.082 -5.972 5.890 1.00 91.94 85 MET A O 1
ATOM 693 N N . LYS A 1 86 ? -15.765 -6.855 7.933 1.00 92.00 86 LYS A N 1
ATOM 694 C CA . LYS A 1 86 ? -17.126 -6.611 8.437 1.00 92.00 86 LYS A CA 1
ATOM 695 C C . LYS A 1 86 ? -17.161 -5.623 9.597 1.00 92.00 86 LYS A C 1
ATOM 697 O O . LYS A 1 86 ? -18.140 -4.899 9.740 1.00 92.00 86 LYS A O 1
ATOM 702 N N . LYS A 1 87 ? -16.136 -5.636 10.455 1.00 94.50 87 LYS A N 1
ATOM 703 C CA . LYS A 1 87 ? -16.087 -4.830 11.682 1.00 94.50 87 LYS A CA 1
ATOM 704 C C . LYS A 1 87 ? -15.657 -3.393 11.419 1.00 94.50 87 LYS A C 1
ATOM 706 O O . LYS A 1 87 ? -16.184 -2.478 12.049 1.00 94.50 87 LYS A O 1
ATOM 711 N N . TRP A 1 88 ? -14.674 -3.186 10.542 1.00 95.94 88 TRP A N 1
ATOM 712 C CA . TRP A 1 88 ? -14.043 -1.878 10.434 1.00 95.94 88 TRP A CA 1
ATOM 713 C C . TRP A 1 88 ? -14.947 -0.883 9.714 1.00 95.94 88 TRP A C 1
ATOM 715 O O . TRP A 1 88 ? -15.400 -1.087 8.593 1.00 95.94 88 TRP A O 1
ATOM 725 N N . SER A 1 89 ? -15.177 0.220 10.409 1.00 94.00 89 SER A N 1
ATOM 726 C CA . SER A 1 89 ? -15.892 1.423 9.995 1.00 94.00 89 SER A CA 1
ATOM 727 C C . SER A 1 89 ? -15.152 2.621 10.597 1.00 94.00 89 SER A C 1
ATOM 729 O O . SER A 1 89 ? -14.264 2.426 11.436 1.00 94.00 89 SER A O 1
ATOM 731 N N . LEU A 1 90 ? -15.478 3.856 10.198 1.00 93.81 90 LEU A N 1
ATOM 732 C CA . LEU A 1 90 ? -14.872 5.026 10.854 1.00 93.81 90 LEU A CA 1
ATOM 733 C C . LEU A 1 90 ? -15.209 5.039 12.340 1.00 93.81 90 LEU A C 1
ATOM 735 O O . LEU A 1 90 ? -14.331 5.288 13.157 1.00 93.81 90 LEU A O 1
ATOM 739 N N . GLU A 1 91 ? -16.453 4.707 12.672 1.00 94.88 91 GLU A N 1
ATOM 740 C CA . GLU A 1 91 ? -16.972 4.675 14.031 1.00 94.88 91 GLU A CA 1
ATOM 741 C C . GLU A 1 91 ? -16.207 3.655 14.879 1.00 94.88 91 GLU A C 1
ATOM 743 O O . GLU A 1 91 ? -15.706 4.001 15.946 1.00 94.88 91 GLU A O 1
ATOM 748 N N . TYR A 1 92 ? -16.029 2.430 14.370 1.00 96.88 92 TYR A N 1
ATOM 749 C CA . TYR A 1 92 ? -15.263 1.391 15.063 1.00 96.88 92 TYR A CA 1
ATOM 750 C C . TYR A 1 92 ? -13.790 1.784 15.247 1.00 96.88 92 TYR A C 1
ATOM 752 O O . TYR A 1 92 ? -13.229 1.623 16.328 1.00 96.88 92 TYR A O 1
ATOM 760 N N . ILE A 1 93 ? -13.153 2.338 14.208 1.00 96.62 93 ILE A N 1
ATOM 761 C CA . ILE A 1 93 ? -11.754 2.780 14.298 1.00 96.62 93 ILE A CA 1
ATOM 762 C C . ILE A 1 93 ? -11.618 3.927 15.311 1.00 96.62 93 ILE A C 1
ATOM 764 O O . ILE A 1 93 ? -10.667 3.937 16.089 1.00 96.62 93 ILE A O 1
ATOM 768 N N . GLN A 1 94 ? -12.556 4.877 15.348 1.00 95.56 94 GLN A N 1
ATOM 769 C CA . GLN A 1 94 ? -12.567 5.942 16.356 1.00 95.56 94 GLN A CA 1
ATOM 770 C C . GLN A 1 94 ? -12.768 5.398 17.771 1.00 95.56 94 GLN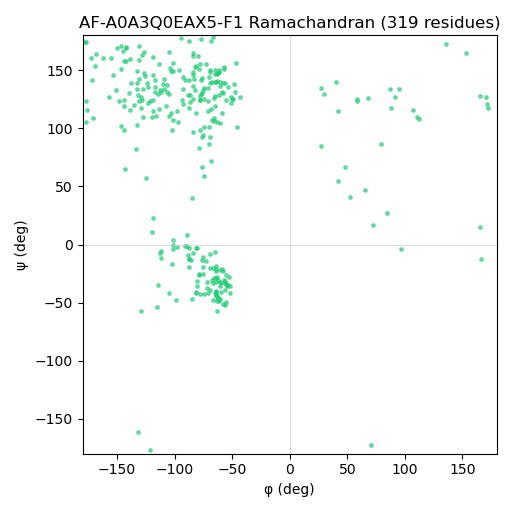 A C 1
ATOM 772 O O . GLN A 1 94 ? -12.113 5.876 18.694 1.00 95.56 94 GLN A O 1
ATOM 777 N N . GLU A 1 95 ? -13.635 4.404 17.949 1.00 97.44 95 GLU A N 1
ATOM 778 C CA . GLU A 1 95 ? -13.886 3.781 19.249 1.00 97.44 95 GLU A CA 1
ATOM 779 C C . GLU A 1 95 ? -12.632 3.082 19.796 1.00 97.44 95 GLU A C 1
ATOM 781 O O . GLU A 1 95 ? -12.235 3.332 20.933 1.00 97.44 95 GLU A O 1
ATOM 786 N N . VAL A 1 96 ? -11.974 2.262 18.973 1.00 97.38 96 VAL A N 1
ATOM 787 C CA . VAL A 1 96 ? -10.832 1.428 19.391 1.00 97.38 96 VAL A CA 1
ATOM 788 C C . VAL A 1 96 ? -9.517 2.215 19.418 1.00 97.38 96 VAL A C 1
ATOM 790 O O . VAL A 1 96 ? -8.707 2.088 20.336 1.00 97.38 96 VAL A O 1
ATOM 793 N N . ALA A 1 97 ? -9.283 3.057 18.410 1.00 97.12 97 ALA A N 1
ATOM 794 C CA . ALA A 1 97 ? -7.993 3.704 18.177 1.00 97.12 97 ALA A CA 1
ATOM 795 C C . ALA A 1 97 ? -8.007 5.225 18.378 1.00 97.12 97 ALA A C 1
ATOM 797 O O . ALA A 1 97 ? -6.944 5.844 18.343 1.00 97.12 97 ALA A O 1
ATOM 798 N N . GLY A 1 98 ? -9.170 5.846 18.598 1.00 97.50 98 GLY A N 1
ATOM 799 C CA . GLY A 1 98 ? -9.357 7.297 18.492 1.00 97.50 98 GLY A CA 1
ATOM 800 C C . GLY A 1 98 ? -8.398 8.147 19.324 1.00 97.50 98 GLY A C 1
ATOM 801 O O . GLY A 1 98 ? -7.967 9.203 18.869 1.00 97.50 98 GLY A O 1
ATOM 802 N N . CYS A 1 99 ? -8.023 7.686 20.520 1.00 97.75 99 CYS A N 1
ATOM 803 C CA . CYS A 1 99 ? -7.121 8.403 21.427 1.00 97.75 99 CYS A CA 1
ATOM 804 C C . CYS A 1 99 ? -5.626 8.126 21.190 1.00 97.75 99 CYS A C 1
ATOM 806 O O . CYS A 1 99 ? -4.784 8.686 21.893 1.00 97.75 99 CYS A O 1
ATOM 808 N N . ARG A 1 100 ? -5.273 7.245 20.248 1.00 98.06 100 ARG A N 1
ATOM 809 C CA . ARG A 1 100 ? -3.883 6.878 19.959 1.00 98.06 100 ARG A CA 1
ATOM 810 C C . ARG A 1 100 ? -3.244 7.917 19.050 1.00 98.06 100 ARG A C 1
ATOM 812 O O . ARG A 1 100 ? -3.829 8.301 18.040 1.00 98.06 100 ARG A O 1
AT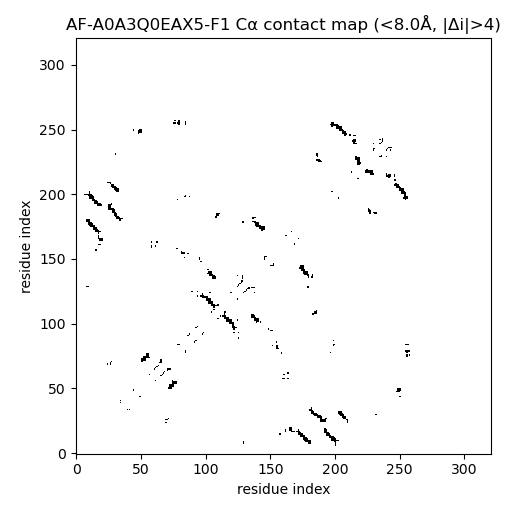OM 819 N N . THR A 1 101 ? -2.040 8.352 19.405 1.00 98.38 101 THR A N 1
ATOM 820 C CA . THR A 1 101 ? -1.229 9.242 18.570 1.00 98.38 101 THR A CA 1
ATOM 821 C C . THR A 1 101 ? -0.613 8.458 17.419 1.00 98.38 101 THR A C 1
ATOM 823 O O . THR A 1 101 ? -0.003 7.413 17.648 1.00 98.38 101 THR A O 1
ATOM 826 N N . VAL A 1 102 ? -0.752 8.976 16.204 1.00 98.06 102 VAL A N 1
ATOM 827 C CA . VAL A 1 102 ? -0.269 8.371 14.961 1.00 98.06 102 VAL A CA 1
ATOM 828 C C . VAL A 1 102 ? 0.475 9.406 14.109 1.00 98.06 102 VAL A C 1
ATOM 830 O O . VAL A 1 102 ? 0.146 10.597 14.168 1.00 98.06 102 VAL A O 1
ATOM 833 N N . PRO A 1 103 ? 1.478 8.981 13.321 1.00 97.62 103 PRO A N 1
ATOM 834 C CA . PRO A 1 103 ? 2.102 9.832 12.320 1.00 97.62 103 PRO A CA 1
ATOM 835 C C . PRO A 1 103 ? 1.182 10.013 11.111 1.00 97.62 103 PRO A C 1
ATOM 837 O O . PRO A 1 103 ? 0.600 9.056 10.599 1.00 97.62 103 PRO A O 1
ATOM 840 N N . VAL A 1 104 ? 1.064 11.256 10.650 1.00 96.75 104 VAL A N 1
ATOM 841 C CA . VAL A 1 104 ? 0.270 11.635 9.480 1.00 96.75 104 VAL A CA 1
ATOM 842 C C . VAL A 1 104 ? 1.141 12.453 8.540 1.00 96.75 104 VAL A C 1
ATOM 844 O O . VAL A 1 104 ? 1.706 13.475 8.929 1.00 96.75 104 VAL A O 1
ATOM 847 N N . GLU A 1 105 ? 1.231 12.000 7.297 1.00 94.19 105 GLU A N 1
ATOM 848 C CA . GLU A 1 105 ? 1.792 12.763 6.188 1.00 94.19 105 GLU A CA 1
ATOM 849 C C . GLU A 1 105 ? 0.794 13.832 5.743 1.00 94.19 105 GLU A C 1
ATOM 851 O O . GLU A 1 105 ? -0.387 13.530 5.558 1.00 94.19 105 GLU A O 1
ATOM 856 N N . VAL A 1 106 ? 1.252 15.067 5.557 1.00 92.31 106 VAL A N 1
ATOM 857 C CA . VAL A 1 106 ? 0.432 16.194 5.101 1.00 92.31 106 VAL A CA 1
ATOM 858 C C . VAL A 1 106 ? 1.049 16.766 3.833 1.00 92.31 106 VAL A C 1
ATOM 860 O O . VAL A 1 106 ? 2.212 17.164 3.832 1.00 92.31 106 VAL A O 1
ATOM 863 N N . GLY A 1 107 ? 0.267 16.791 2.756 1.00 87.06 107 GLY A N 1
ATOM 864 C CA . GLY A 1 107 ? 0.710 17.206 1.426 1.00 87.06 107 GLY A CA 1
ATOM 865 C C . GLY A 1 107 ? 0.200 16.265 0.336 1.00 87.06 107 GLY A C 1
ATOM 866 O O . GLY A 1 107 ? -0.412 15.233 0.612 1.00 87.06 107 GLY A O 1
ATOM 867 N N . SER A 1 108 ? 0.421 16.627 -0.930 1.00 79.25 108 SER A N 1
ATOM 868 C CA . SER A 1 108 ? -0.094 15.838 -2.057 1.00 79.25 108 SER A CA 1
ATOM 869 C C . SER A 1 108 ? 0.697 14.538 -2.259 1.00 79.25 108 SER A C 1
ATOM 871 O O . SER A 1 108 ? 0.100 13.475 -2.460 1.00 79.25 108 SER A O 1
ATOM 873 N N . ARG A 1 109 ? 2.032 14.620 -2.162 1.00 75.44 109 ARG A N 1
ATOM 874 C CA . ARG A 1 109 ? 2.991 13.515 -2.294 1.00 75.44 109 ARG A CA 1
ATOM 875 C C . ARG A 1 109 ? 4.194 13.747 -1.378 1.00 75.44 109 ARG A C 1
ATOM 877 O O . ARG A 1 109 ? 4.582 14.890 -1.175 1.00 75.44 109 ARG A O 1
ATOM 884 N N . TYR A 1 110 ? 4.844 12.677 -0.915 1.00 73.31 110 TYR A N 1
ATOM 885 C CA . TYR A 1 110 ? 6.081 12.777 -0.115 1.00 73.31 110 TYR A CA 1
ATOM 886 C C . TYR A 1 110 ? 7.308 13.273 -0.892 1.00 73.31 110 TYR A C 1
ATOM 888 O O . TYR A 1 110 ? 8.356 13.533 -0.311 1.00 73.31 110 TYR A O 1
ATOM 896 N N . THR A 1 111 ? 7.187 13.399 -2.212 1.00 71.06 111 THR A N 1
ATOM 897 C CA . THR A 1 111 ? 8.205 13.975 -3.097 1.00 71.06 111 THR A CA 1
ATOM 898 C C . THR A 1 111 ? 8.074 15.492 -3.256 1.00 71.06 111 THR A C 1
ATOM 900 O O . THR A 1 111 ? 8.943 16.098 -3.876 1.00 71.06 111 THR A O 1
ATOM 903 N N . ASP A 1 112 ? 6.995 16.100 -2.753 1.00 80.19 112 ASP A N 1
ATOM 904 C CA . ASP A 1 112 ? 6.742 17.536 -2.891 1.00 80.19 112 ASP A CA 1
ATOM 905 C C . ASP A 1 112 ? 7.473 18.329 -1.793 1.00 80.19 112 ASP A C 1
ATOM 907 O O . ASP A 1 112 ? 7.565 17.881 -0.653 1.00 80.19 112 ASP A O 1
ATOM 911 N N . GLU A 1 113 ? 7.938 19.545 -2.102 1.00 78.56 113 GLU A N 1
ATOM 912 C CA . GLU A 1 113 ? 8.648 20.406 -1.134 1.00 78.56 113 GLU A CA 1
ATOM 913 C C . GLU A 1 113 ? 7.772 20.844 0.053 1.00 78.56 113 GLU A C 1
ATOM 915 O O . GLU A 1 113 ? 8.277 21.076 1.149 1.00 78.56 113 GLU A O 1
ATOM 920 N N . GLU A 1 114 ? 6.456 20.945 -0.157 1.00 81.56 114 GLU A N 1
ATOM 921 C CA . GLU A 1 114 ? 5.472 21.334 0.864 1.00 81.56 114 GLU A CA 1
ATOM 922 C C . GLU A 1 114 ? 5.062 20.164 1.778 1.00 81.56 114 GLU A C 1
ATOM 924 O O . GLU A 1 114 ? 4.274 20.350 2.709 1.00 81.56 114 GLU A O 1
ATOM 929 N N . TRP A 1 115 ? 5.575 18.954 1.525 1.00 89.50 115 TRP A N 1
ATOM 930 C CA . TRP A 1 115 ? 5.267 17.787 2.341 1.00 89.50 115 TRP A CA 1
ATOM 931 C C . TRP A 1 115 ? 5.851 17.914 3.747 1.00 89.50 115 TRP A C 1
ATOM 933 O O . TRP A 1 115 ? 6.989 18.339 3.957 1.00 89.50 115 TRP A O 1
ATOM 943 N N . SER A 1 116 ? 5.072 17.482 4.732 1.00 90.44 116 SER A N 1
ATOM 944 C CA . SER A 1 116 ? 5.523 17.379 6.114 1.00 90.44 116 SER A CA 1
ATOM 945 C C . SER A 1 116 ? 4.895 16.182 6.815 1.00 90.44 116 SER A C 1
ATOM 947 O O . SER A 1 116 ? 3.917 15.597 6.348 1.00 90.44 116 SER A O 1
ATOM 949 N N . GLN A 1 117 ? 5.447 15.833 7.974 1.00 92.81 117 GLN A N 1
ATOM 950 C CA . GLN A 1 117 ? 4.877 14.833 8.864 1.00 92.81 117 GLN A CA 1
ATOM 951 C C . GLN A 1 117 ? 4.501 15.488 10.191 1.00 92.81 117 GLN A C 1
ATOM 953 O O . GLN A 1 117 ? 5.272 16.265 10.757 1.00 92.81 117 GLN A O 1
ATOM 958 N N . THR A 1 118 ? 3.318 15.160 10.700 1.00 96.00 118 THR A N 1
ATOM 959 C CA . THR A 1 118 ? 2.835 15.630 12.000 1.00 96.00 118 THR A CA 1
ATOM 960 C C . THR A 1 118 ? 2.303 14.471 12.836 1.00 96.00 118 THR A C 1
ATOM 962 O O . THR A 1 118 ? 1.952 13.414 12.310 1.00 96.00 118 THR A O 1
ATOM 965 N N . LEU A 1 119 ? 2.252 14.665 14.152 1.00 97.50 119 LEU A N 1
ATOM 966 C CA . LEU A 1 119 ? 1.655 13.724 15.094 1.00 97.50 119 LEU A CA 1
ATOM 967 C C . LEU A 1 119 ? 0.306 14.267 15.554 1.00 97.50 119 LEU A C 1
ATOM 969 O O . LEU A 1 119 ? 0.213 15.402 16.017 1.00 97.50 119 LEU A O 1
ATOM 973 N N . MET A 1 120 ? -0.726 13.437 15.469 1.00 97.94 120 MET A N 1
ATOM 974 C CA . MET A 1 120 ? -2.054 13.738 16.003 1.00 97.94 120 MET A CA 1
ATOM 975 C C . MET A 1 120 ? -2.756 12.457 16.430 1.00 97.94 120 MET A C 1
ATOM 977 O O . MET A 1 120 ? -2.293 11.355 16.139 1.00 97.94 120 MET A O 1
ATOM 981 N N . THR A 1 121 ? -3.869 12.582 17.138 1.00 98.56 121 THR A N 1
ATOM 982 C CA . THR A 1 121 ? -4.698 11.422 17.468 1.00 98.56 121 THR A CA 1
ATOM 983 C C . THR A 1 121 ? -5.449 10.904 16.239 1.00 98.56 121 THR A C 1
ATOM 985 O O . THR A 1 121 ? -5.746 11.658 15.310 1.00 98.56 121 THR A O 1
ATOM 988 N N . VAL A 1 122 ? -5.818 9.619 16.232 1.00 98.12 122 VAL A N 1
ATOM 989 C CA . VAL A 1 122 ? -6.663 9.041 15.168 1.00 98.12 122 VAL A CA 1
ATOM 990 C C . VAL A 1 122 ? -7.991 9.799 15.035 1.00 98.12 122 VAL A C 1
ATOM 992 O O . VAL A 1 122 ? -8.448 10.050 13.920 1.00 98.12 122 VAL A O 1
ATOM 995 N N . SER A 1 123 ? -8.598 10.220 16.147 1.00 98.00 123 SER A N 1
ATOM 996 C CA . SER A 1 123 ? -9.829 11.018 16.121 1.00 98.00 123 SER A CA 1
ATOM 997 C C . SER A 1 123 ? -9.635 12.384 15.459 1.00 98.00 123 SER A C 1
ATOM 999 O O . SER A 1 123 ? -10.479 12.798 14.661 1.00 98.00 123 SER A O 1
ATOM 1001 N N . GLU A 1 124 ? -8.528 13.075 15.745 1.00 98.00 124 GLU A N 1
ATOM 1002 C CA . GLU A 1 124 ? -8.181 14.340 15.083 1.00 98.00 124 GLU A CA 1
ATOM 1003 C C . GLU A 1 124 ? -7.913 14.135 13.592 1.00 98.00 124 GLU A C 1
ATOM 1005 O O . GLU A 1 124 ? -8.411 14.917 12.781 1.00 98.00 124 GLU A O 1
ATOM 1010 N N . PHE A 1 125 ? -7.204 13.065 13.222 1.00 97.62 125 PHE A N 1
ATOM 1011 C CA . PHE A 1 125 ? -6.948 12.706 11.828 1.00 97.62 125 PHE A CA 1
ATOM 1012 C C . PHE A 1 125 ? -8.250 12.495 11.045 1.00 97.62 125 PHE A C 1
ATOM 1014 O O . PHE A 1 125 ? -8.449 13.110 9.995 1.00 97.62 125 PHE A O 1
ATOM 1021 N N . ILE A 1 126 ? -9.166 11.677 11.576 1.00 96.00 126 ILE A N 1
ATOM 1022 C CA . ILE A 1 126 ? -10.460 11.387 10.940 1.00 96.00 126 ILE A CA 1
ATOM 1023 C C . ILE A 1 126 ? -11.296 12.660 10.805 1.00 96.00 126 ILE A C 1
ATOM 1025 O O . ILE A 1 126 ? -11.839 12.938 9.734 1.00 96.00 126 ILE A O 1
ATOM 1029 N N . SER A 1 127 ? -11.373 13.460 11.870 1.00 95.62 127 SER A N 1
ATOM 1030 C CA . SER A 1 127 ? -12.102 14.728 11.848 1.00 95.62 127 SER A CA 1
ATOM 1031 C C . SER A 1 127 ? -11.528 15.686 10.801 1.00 95.62 127 SER A C 1
ATOM 1033 O O . SER A 1 127 ? -12.272 16.250 10.002 1.00 95.62 127 SER A O 1
ATOM 1035 N N . THR A 1 128 ? -10.206 15.849 10.766 1.00 95.12 128 THR A N 1
ATOM 1036 C CA . THR A 1 128 ? -9.540 16.885 9.964 1.00 95.12 128 THR A CA 1
ATOM 1037 C C . THR A 1 128 ? -9.455 16.525 8.486 1.00 95.12 128 THR A C 1
ATOM 1039 O O . THR A 1 128 ? -9.691 17.390 7.647 1.00 95.12 128 THR A O 1
ATOM 1042 N N . TYR A 1 129 ? -9.123 15.272 8.159 1.00 94.62 129 TYR A N 1
ATOM 1043 C CA . TYR A 1 129 ? -8.760 14.877 6.793 1.00 94.62 129 TYR A CA 1
ATOM 1044 C C . TYR A 1 129 ? -9.766 13.962 6.097 1.00 94.62 129 TYR A C 1
ATOM 1046 O O . TYR A 1 129 ? -9.630 13.738 4.895 1.00 94.62 129 TYR A O 1
ATOM 1054 N N . ILE A 1 130 ? -10.745 13.404 6.816 1.00 91.44 130 ILE A N 1
ATOM 1055 C CA . ILE A 1 130 ? -11.698 12.440 6.244 1.00 91.44 130 ILE A CA 1
ATOM 1056 C C . ILE A 1 130 ? -13.128 12.976 6.248 1.00 91.44 130 ILE A C 1
ATOM 1058 O O . ILE A 1 130 ? -13.781 12.943 5.209 1.00 91.44 130 ILE A O 1
ATOM 1062 N N . VAL A 1 131 ? -13.630 13.416 7.405 1.00 89.81 131 VAL A N 1
ATOM 1063 C CA . VAL A 1 131 ? -15.051 13.773 7.569 1.00 89.81 131 VAL A CA 1
ATOM 1064 C C . VAL A 1 131 ? -15.340 15.207 7.131 1.00 89.81 131 VAL A C 1
ATOM 1066 O O . VAL A 1 131 ? -16.319 15.445 6.426 1.00 89.81 131 VAL A O 1
ATOM 1069 N N . ASN A 1 132 ? -14.517 16.164 7.560 1.00 87.62 132 ASN A N 1
ATOM 1070 C CA . ASN A 1 132 ? -14.680 17.568 7.184 1.00 87.62 132 ASN A CA 1
ATOM 1071 C C . ASN A 1 132 ? -14.028 17.854 5.827 1.00 87.62 132 ASN A C 1
ATOM 1073 O O . ASN A 1 132 ? -13.184 17.085 5.381 1.00 87.62 132 ASN A O 1
ATOM 1077 N N . GLU A 1 133 ? -14.391 18.973 5.189 1.00 83.31 133 GLU A N 1
ATOM 1078 C CA . GLU A 1 133 ? -13.728 19.442 3.965 1.00 83.31 133 GLU A CA 1
ATOM 1079 C C . GLU A 1 133 ? -12.273 19.826 4.274 1.00 83.31 133 GLU A C 1
ATOM 1081 O O . GLU A 1 133 ? -12.031 20.861 4.909 1.00 83.31 133 GLU A O 1
ATOM 1086 N N . PRO A 1 134 ? -11.291 19.006 3.864 1.00 81.44 134 PRO A N 1
ATOM 1087 C CA . PRO A 1 134 ? -9.925 19.224 4.277 1.00 81.44 134 PRO A CA 1
ATOM 1088 C C . PRO A 1 134 ? -9.277 20.264 3.361 1.00 81.44 134 PRO A C 1
ATOM 1090 O O . PRO A 1 134 ? -9.520 20.297 2.152 1.00 81.44 134 PRO A O 1
ATOM 1093 N N . ARG A 1 135 ? -8.439 21.129 3.939 1.00 82.31 135 ARG A N 1
ATOM 1094 C CA . ARG A 1 135 ? -7.649 22.097 3.158 1.00 82.31 135 ARG A CA 1
ATOM 1095 C C . ARG A 1 135 ? -6.531 21.405 2.382 1.00 82.31 135 ARG A C 1
ATOM 1097 O O . ARG A 1 135 ? -6.297 21.748 1.229 1.00 82.31 135 ARG A O 1
ATOM 1104 N N . ASP A 1 136 ? -5.932 20.399 3.013 1.00 87.00 136 ASP A N 1
ATOM 1105 C CA . ASP A 1 136 ? -4.800 19.625 2.515 1.00 87.00 136 ASP A CA 1
ATOM 1106 C C . ASP A 1 136 ? -5.112 18.127 2.557 1.00 87.00 136 ASP A C 1
ATOM 1108 O O . ASP A 1 136 ? -6.047 17.681 3.223 1.00 87.00 136 ASP A O 1
ATOM 1112 N N . VAL A 1 137 ? -4.307 17.320 1.871 1.00 88.94 137 VAL A N 1
ATOM 1113 C CA . VAL A 1 137 ? -4.423 15.861 1.935 1.00 88.94 137 VAL A CA 1
ATOM 1114 C C . VAL A 1 137 ? -3.605 15.348 3.118 1.00 88.94 137 VAL A C 1
ATOM 1116 O O . VAL A 1 137 ? -2.404 15.588 3.187 1.00 88.94 137 VAL A O 1
ATOM 1119 N N . GLY A 1 138 ? -4.261 14.637 4.036 1.00 93.12 138 GLY A N 1
ATOM 1120 C CA . GLY A 1 138 ? -3.612 13.930 5.140 1.00 93.12 138 GLY A CA 1
ATOM 1121 C C . GLY A 1 138 ? -3.620 12.424 4.907 1.00 93.12 138 GLY A C 1
ATOM 1122 O O . GLY A 1 138 ? -4.640 11.868 4.494 1.00 93.12 138 GLY A O 1
ATOM 1123 N N . TYR A 1 139 ? -2.512 11.742 5.182 1.00 93.88 139 TYR A N 1
ATOM 1124 C CA . TYR A 1 139 ? -2.387 10.302 4.987 1.00 93.88 139 TYR A CA 1
ATOM 1125 C C . TYR A 1 139 ? -1.644 9.644 6.152 1.00 93.88 139 TYR A C 1
ATOM 1127 O O . TYR A 1 139 ? -0.464 9.894 6.374 1.00 93.88 139 TYR A O 1
ATOM 1135 N N . LEU A 1 140 ? -2.332 8.770 6.891 1.00 94.56 140 LEU A N 1
ATOM 1136 C CA . LEU A 1 140 ? -1.682 7.843 7.813 1.00 94.56 140 LEU A CA 1
ATOM 1137 C C . LEU A 1 140 ? -1.108 6.713 6.955 1.00 94.56 140 LEU A C 1
ATOM 1139 O O . LEU A 1 140 ? -1.842 5.827 6.513 1.00 94.56 140 LEU A O 1
ATOM 1143 N N . ALA A 1 141 ? 0.181 6.787 6.651 1.00 88.56 141 ALA A N 1
ATOM 1144 C CA . ALA A 1 141 ? 0.866 5.854 5.769 1.00 88.56 141 ALA A CA 1
ATOM 1145 C C . ALA A 1 141 ? 1.984 5.123 6.512 1.00 88.56 141 ALA A C 1
ATOM 1147 O O . ALA A 1 141 ? 2.632 5.701 7.380 1.00 88.56 141 ALA A O 1
ATOM 1148 N N . GLN A 1 142 ? 2.203 3.856 6.143 1.00 86.56 142 GLN A N 1
ATOM 1149 C CA . GLN A 1 142 ? 3.361 3.060 6.562 1.00 86.56 142 GLN A CA 1
ATOM 1150 C C . GLN A 1 142 ? 3.588 3.038 8.086 1.00 86.56 142 GLN A C 1
ATOM 1152 O O . GLN A 1 142 ? 4.714 3.134 8.568 1.00 86.56 142 GLN A O 1
ATOM 1157 N N . HIS A 1 143 ? 2.503 2.920 8.853 1.00 92.62 143 HIS A N 1
ATOM 1158 C CA . HIS A 1 143 ? 2.569 2.892 10.314 1.00 92.62 143 HIS A CA 1
ATOM 1159 C C .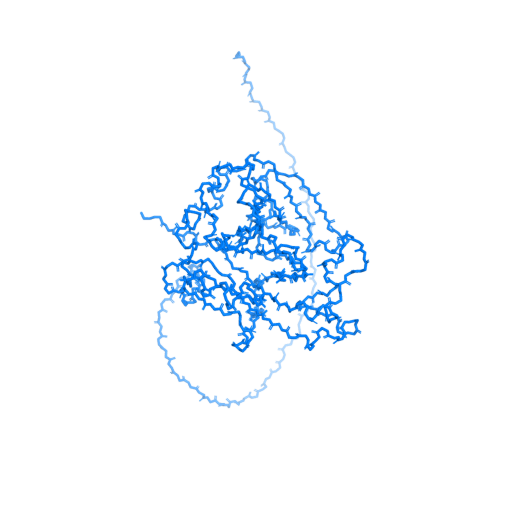 HIS A 1 143 ? 2.256 1.498 10.852 1.00 92.62 143 HIS A C 1
ATOM 1161 O O . HIS A 1 143 ? 1.241 0.916 10.461 1.00 92.62 143 HIS A O 1
ATOM 1167 N N . GLN A 1 144 ? 3.056 0.998 11.798 1.00 94.25 144 GLN A N 1
ATOM 1168 C CA . GLN A 1 144 ? 2.851 -0.288 12.488 1.00 94.25 144 GLN A CA 1
ATOM 1169 C C . GLN A 1 144 ? 1.712 -0.188 13.520 1.00 94.25 144 GLN A C 1
ATOM 1171 O O . GLN A 1 144 ? 1.878 -0.385 14.724 1.00 94.25 144 GLN A O 1
ATOM 1176 N N . LEU A 1 145 ? 0.518 0.168 13.040 1.00 94.44 145 LEU A N 1
ATOM 1177 C CA . LEU A 1 145 ? -0.658 0.448 13.863 1.00 94.44 145 LEU A CA 1
ATOM 1178 C C . LEU A 1 145 ? -1.080 -0.767 14.699 1.00 94.44 145 LEU A C 1
ATOM 1180 O O . LEU A 1 145 ? -1.583 -0.606 15.804 1.00 94.44 145 LEU A O 1
ATOM 1184 N N . PHE A 1 146 ? -0.867 -1.975 14.182 1.00 95.88 146 PHE A N 1
ATOM 1185 C CA . PHE A 1 146 ? -1.300 -3.223 14.812 1.00 95.88 146 PHE A CA 1
ATOM 1186 C C . PHE A 1 146 ? -0.440 -3.623 16.009 1.00 95.88 146 PHE A C 1
ATOM 1188 O O . PHE A 1 146 ? -0.936 -4.283 16.917 1.00 95.88 146 PHE A O 1
ATOM 1195 N N . ASP A 1 147 ? 0.813 -3.175 16.054 1.00 94.50 147 ASP A N 1
ATOM 1196 C CA . ASP A 1 147 ? 1.665 -3.364 17.229 1.00 94.50 147 ASP A CA 1
ATOM 1197 C C . ASP A 1 147 ? 1.344 -2.325 18.308 1.00 94.50 147 ASP A C 1
ATOM 1199 O O . ASP A 1 147 ? 1.388 -2.619 19.502 1.00 94.50 147 ASP A O 1
ATOM 1203 N N . GLN A 1 148 ? 0.927 -1.123 17.895 1.00 96.06 148 GLN A N 1
ATOM 1204 C CA . GLN A 1 148 ? 0.412 -0.101 18.805 1.00 96.06 148 GLN A CA 1
ATOM 1205 C C . GLN A 1 148 ? -0.981 -0.453 19.362 1.00 96.06 148 GLN A C 1
ATOM 1207 O O . GLN A 1 148 ? -1.313 -0.055 20.481 1.00 96.06 148 GLN A O 1
ATOM 1212 N N . ILE A 1 149 ? -1.813 -1.153 18.582 1.00 96.38 149 ILE A N 1
ATOM 1213 C CA . ILE A 1 149 ? -3.227 -1.414 18.883 1.00 96.38 149 ILE A CA 1
ATOM 1214 C C . ILE A 1 149 ? -3.546 -2.902 18.646 1.00 96.38 149 ILE A C 1
ATOM 1216 O O . ILE A 1 149 ? -4.087 -3.259 17.595 1.00 96.38 149 ILE A O 1
ATOM 1220 N N . PRO A 1 150 ? -3.246 -3.778 19.627 1.00 96.06 150 PRO A N 1
ATOM 1221 C CA . PRO A 1 150 ? -3.443 -5.224 19.495 1.00 96.06 150 PRO A CA 1
ATOM 1222 C C . PRO A 1 150 ? -4.886 -5.638 19.175 1.00 96.06 150 PRO A C 1
ATOM 1224 O O . PRO A 1 150 ? -5.095 -6.594 18.439 1.00 96.06 150 PRO A O 1
ATOM 1227 N N . GLU A 1 151 ? -5.882 -4.878 19.637 1.00 96.94 151 GLU A N 1
ATOM 1228 C CA . GLU A 1 151 ? -7.308 -5.117 19.350 1.00 96.94 151 GLU A CA 1
ATOM 1229 C C . GLU A 1 151 ? -7.619 -5.068 17.843 1.00 96.94 151 GLU A C 1
ATOM 1231 O O . GLU A 1 151 ? -8.473 -5.804 17.358 1.00 96.94 151 GLU A O 1
ATOM 1236 N N . LEU A 1 152 ? -6.904 -4.234 17.074 1.00 96.88 152 LEU A N 1
ATOM 1237 C CA . LEU A 1 152 ? -7.014 -4.223 15.611 1.00 96.88 152 LEU A CA 1
ATOM 1238 C C . LEU A 1 152 ? -6.217 -5.365 14.968 1.00 96.88 152 LEU A C 1
ATOM 1240 O O . LEU A 1 152 ? -6.562 -5.802 13.872 1.00 96.88 152 LEU A O 1
ATOM 1244 N N . LYS A 1 153 ? -5.158 -5.854 15.624 1.00 96.44 153 LYS A N 1
ATOM 1245 C CA . LYS A 1 153 ? -4.356 -6.992 15.145 1.00 96.44 153 LYS A CA 1
ATOM 1246 C C . LYS A 1 153 ? -5.166 -8.290 15.156 1.00 96.44 153 LYS A C 1
ATOM 1248 O O . LYS A 1 153 ? -5.004 -9.105 14.258 1.00 96.44 153 LYS A O 1
ATOM 1253 N N . GLU A 1 154 ? -6.084 -8.442 16.110 1.00 97.31 154 GLU A N 1
ATOM 1254 C CA . GLU A 1 154 ? -7.022 -9.575 16.183 1.00 97.31 154 GLU A CA 1
ATOM 1255 C C . GLU A 1 154 ? -8.001 -9.639 14.996 1.00 97.31 154 GLU A C 1
ATOM 1257 O O . GLU A 1 154 ? -8.585 -10.688 14.724 1.00 97.31 154 GLU A O 1
ATOM 1262 N N . ASP A 1 155 ? -8.177 -8.531 14.269 1.00 97.38 155 ASP A N 1
ATOM 1263 C CA . ASP A 1 155 ? -9.105 -8.443 13.141 1.00 97.38 155 ASP A CA 1
ATOM 1264 C C . ASP A 1 155 ? -8.482 -8.831 11.791 1.00 97.38 155 ASP A C 1
ATOM 1266 O O . ASP A 1 155 ? -9.173 -8.806 10.766 1.00 97.38 155 ASP A O 1
ATOM 1270 N N . ILE A 1 156 ? -7.194 -9.174 11.779 1.00 96.06 156 ILE A N 1
ATOM 1271 C CA . ILE A 1 156 ? -6.420 -9.530 10.587 1.00 96.06 156 ILE A CA 1
ATOM 1272 C C . ILE A 1 156 ? -5.645 -10.829 10.815 1.00 96.06 156 ILE A C 1
ATOM 1274 O O . ILE A 1 156 ? -5.595 -11.375 11.915 1.00 96.06 156 ILE A O 1
ATOM 1278 N N . SER A 1 157 ? -5.045 -11.367 9.758 1.00 94.69 157 SER A N 1
ATOM 1279 C CA . SER A 1 157 ? -4.198 -12.558 9.854 1.00 94.69 157 SER A CA 1
ATOM 1280 C C . SER A 1 157 ? -3.032 -12.460 8.883 1.00 94.69 157 SER A C 1
ATOM 1282 O O . SER A 1 157 ? -3.093 -11.733 7.892 1.00 94.69 157 SER A O 1
ATOM 1284 N N . ILE A 1 158 ? -1.960 -13.196 9.154 1.00 94.44 158 ILE A N 1
ATOM 1285 C CA . ILE A 1 158 ? -0.854 -13.335 8.208 1.00 94.44 158 ILE A CA 1
ATOM 1286 C C . ILE A 1 158 ? -1.300 -14.337 7.130 1.00 94.44 158 ILE A C 1
ATOM 1288 O O . ILE A 1 158 ? -1.727 -15.436 7.479 1.00 94.44 158 ILE A O 1
ATOM 1292 N N . PRO A 1 159 ? -1.266 -13.989 5.828 1.00 93.06 159 PRO A N 1
ATOM 1293 C CA . PRO A 1 159 ? -1.631 -14.936 4.778 1.00 93.06 159 PRO A CA 1
ATOM 1294 C C . PRO A 1 159 ? -0.716 -16.168 4.781 1.00 93.06 159 PRO A C 1
ATOM 1296 O O . PRO A 1 159 ? 0.504 -16.018 4.797 1.00 93.06 159 PRO A O 1
ATOM 1299 N N . ASP A 1 160 ? -1.281 -17.373 4.634 1.00 94.56 160 ASP A N 1
ATOM 1300 C CA . ASP A 1 160 ? -0.520 -18.639 4.602 1.00 94.56 160 ASP A CA 1
ATOM 1301 C C . ASP A 1 160 ? 0.630 -18.633 3.579 1.00 94.56 160 ASP A C 1
ATOM 1303 O O . ASP A 1 160 ? 1.646 -19.298 3.751 1.00 94.56 160 ASP A O 1
ATOM 1307 N N . TYR A 1 161 ? 0.502 -17.856 2.500 1.00 94.38 161 TYR A N 1
ATOM 1308 C CA . TYR A 1 161 ? 1.535 -17.699 1.476 1.00 94.38 161 TYR A CA 1
ATOM 1309 C C . TYR A 1 161 ? 2.857 -17.128 2.013 1.00 94.38 161 TYR A C 1
ATOM 1311 O O . TYR A 1 161 ? 3.898 -17.354 1.391 1.00 94.38 161 TYR A O 1
ATOM 1319 N N . CYS A 1 162 ? 2.842 -16.431 3.155 1.00 90.62 162 CYS A N 1
ATOM 1320 C CA . CYS A 1 162 ? 4.046 -15.941 3.824 1.00 90.62 162 CYS A CA 1
ATOM 1321 C C . CYS A 1 162 ? 4.960 -17.083 4.289 1.00 90.62 162 CYS A C 1
ATOM 1323 O O . CYS A 1 162 ? 6.177 -16.927 4.256 1.00 90.62 162 CYS A O 1
ATOM 1325 N N . CYS A 1 163 ? 4.424 -18.275 4.581 1.00 92.00 163 CYS A N 1
ATOM 1326 C CA . CYS A 1 163 ? 5.230 -19.433 4.991 1.00 92.00 163 CYS A CA 1
ATOM 1327 C C . CYS A 1 163 ? 6.183 -19.949 3.888 1.00 92.00 163 CYS A C 1
ATOM 1329 O O . CYS A 1 163 ? 6.940 -20.895 4.097 1.00 92.00 163 CYS A O 1
ATOM 1331 N N . LEU A 1 164 ? 6.087 -19.402 2.670 1.00 91.31 164 LEU A N 1
ATOM 1332 C CA . LEU A 1 164 ? 6.930 -19.761 1.532 1.00 91.31 164 LEU A CA 1
ATOM 1333 C C . LEU A 1 164 ? 8.232 -18.955 1.464 1.00 91.31 164 LEU A C 1
ATOM 1335 O O . LEU A 1 164 ? 9.092 -19.318 0.656 1.00 91.31 164 LEU A O 1
ATOM 1339 N N . GLY A 1 165 ? 8.358 -17.872 2.238 1.00 85.44 165 GLY A N 1
ATOM 1340 C CA . GLY A 1 165 ? 9.606 -17.119 2.365 1.00 85.44 165 GLY A CA 1
ATOM 1341 C C . GLY A 1 165 ? 10.621 -17.803 3.278 1.00 85.44 165 GLY A C 1
ATOM 1342 O O . GLY A 1 165 ? 10.350 -18.861 3.840 1.00 85.44 165 GLY A O 1
ATOM 1343 N N . SER A 1 166 ? 11.812 -17.208 3.387 1.00 78.44 166 SER A N 1
ATOM 1344 C CA . SER A 1 166 ? 12.879 -17.703 4.274 1.00 78.44 166 SER A CA 1
ATOM 1345 C C . SER A 1 166 ? 13.034 -16.940 5.592 1.00 78.44 166 SER A C 1
ATOM 1347 O O . SER A 1 166 ? 13.863 -17.358 6.395 1.00 78.44 166 SER A O 1
ATOM 1349 N N . GLY A 1 167 ? 12.274 -15.861 5.805 1.00 79.38 167 GLY A N 1
ATOM 1350 C CA . GLY A 1 167 ? 12.232 -15.132 7.079 1.00 79.38 167 GLY A CA 1
ATOM 1351 C C . GLY A 1 167 ? 11.354 -15.823 8.123 1.00 79.38 167 GLY A C 1
ATOM 1352 O O . GLY A 1 167 ? 10.531 -16.681 7.780 1.00 79.38 167 GLY A O 1
ATOM 1353 N N . GLU A 1 168 ? 11.538 -15.447 9.385 1.00 82.75 168 GLU A N 1
ATOM 1354 C CA . GLU A 1 168 ? 10.680 -15.890 10.492 1.00 82.75 168 GLU A CA 1
ATOM 1355 C C . GLU A 1 168 ? 9.355 -15.105 10.501 1.00 82.75 168 GLU A C 1
ATOM 1357 O O . GLU A 1 168 ? 9.266 -13.993 9.978 1.00 82.75 168 GLU A O 1
ATOM 1362 N N . GLU A 1 169 ? 8.292 -15.676 11.076 1.00 83.06 169 GLU A N 1
ATOM 1363 C CA . GLU A 1 169 ? 6.981 -15.006 11.126 1.00 83.06 169 GLU A CA 1
ATOM 1364 C C . GLU A 1 169 ? 7.048 -13.720 11.965 1.00 83.06 169 GLU A C 1
ATOM 1366 O O . GLU A 1 169 ? 6.401 -12.725 11.651 1.00 83.06 169 GLU A O 1
ATOM 1371 N N . GLU A 1 170 ? 7.896 -13.711 12.990 1.00 85.06 170 GLU A N 1
ATOM 1372 C CA . GLU A 1 170 ? 8.167 -12.578 13.869 1.00 85.06 170 GLU A CA 1
ATOM 1373 C C . GLU A 1 170 ? 8.873 -11.408 13.163 1.00 85.06 170 GLU A C 1
ATOM 1375 O O . GLU A 1 170 ? 8.802 -10.276 13.642 1.00 85.06 170 GLU A O 1
ATOM 1380 N N . GLU A 1 171 ? 9.527 -11.651 12.023 1.00 86.25 171 GLU A N 1
ATOM 1381 C CA . GLU A 1 171 ? 10.168 -10.614 11.199 1.00 86.25 171 GLU A CA 1
ATOM 1382 C C . GLU A 1 171 ? 9.171 -9.932 10.247 1.00 86.25 171 GLU A C 1
ATOM 1384 O O . GLU A 1 171 ? 9.495 -8.936 9.589 1.00 86.25 171 GLU A O 1
ATOM 1389 N N . ILE A 1 172 ? 7.935 -10.440 10.179 1.00 87.88 172 ILE A N 1
ATOM 1390 C CA . ILE A 1 172 ? 6.881 -9.862 9.356 1.00 87.88 172 ILE A CA 1
ATOM 1391 C C . ILE A 1 172 ? 6.420 -8.533 9.956 1.00 87.88 172 ILE A C 1
ATOM 1393 O O . ILE A 1 172 ? 5.791 -8.453 11.009 1.00 87.88 172 ILE A O 1
ATOM 1397 N N . THR A 1 173 ? 6.669 -7.466 9.208 1.00 88.69 173 THR A N 1
ATOM 1398 C CA . THR A 1 173 ? 6.170 -6.125 9.477 1.00 88.69 173 THR A CA 1
ATOM 1399 C C . THR A 1 173 ? 4.758 -5.968 8.919 1.00 88.69 173 THR A C 1
ATOM 1401 O O . THR A 1 173 ? 4.518 -6.155 7.722 1.00 88.69 173 THR A O 1
ATOM 1404 N N . ILE A 1 174 ? 3.821 -5.557 9.776 1.00 91.75 174 ILE A N 1
ATOM 1405 C CA . ILE A 1 174 ? 2.438 -5.275 9.385 1.00 91.75 174 ILE A CA 1
ATOM 1406 C C . ILE A 1 174 ? 2.161 -3.787 9.550 1.00 91.75 174 ILE A C 1
ATOM 1408 O O . ILE A 1 174 ? 2.162 -3.245 10.653 1.00 91.75 174 ILE A O 1
ATOM 1412 N N . ASN A 1 175 ? 1.874 -3.128 8.436 1.00 92.06 175 ASN A N 1
ATOM 1413 C CA . ASN A 1 175 ? 1.634 -1.694 8.389 1.00 92.06 175 ASN A CA 1
ATOM 1414 C C . ASN A 1 175 ? 0.177 -1.384 8.020 1.00 92.06 175 ASN A C 1
ATOM 1416 O O . ASN A 1 175 ? -0.516 -2.173 7.369 1.00 92.06 175 ASN A O 1
ATOM 1420 N N . ALA A 1 176 ? -0.284 -0.205 8.425 1.00 92.88 176 ALA A N 1
ATOM 1421 C CA . ALA A 1 176 ? -1.570 0.361 8.058 1.00 92.88 176 ALA A CA 1
ATOM 1422 C C . ALA A 1 176 ? -1.392 1.544 7.100 1.00 92.88 176 ALA A C 1
ATOM 1424 O O . ALA A 1 176 ? -0.490 2.372 7.248 1.00 92.88 176 ALA A O 1
ATOM 1425 N N . TRP A 1 177 ? -2.310 1.637 6.139 1.00 94.00 177 TRP A N 1
ATOM 1426 C CA . TRP A 1 177 ? -2.474 2.790 5.263 1.00 94.00 177 TRP A CA 1
ATOM 1427 C C . TRP A 1 177 ? -3.922 3.239 5.317 1.00 94.00 177 TRP A C 1
ATOM 1429 O O . TRP A 1 177 ? -4.808 2.572 4.779 1.00 94.00 177 TRP A O 1
ATOM 1439 N N . PHE A 1 178 ? -4.158 4.392 5.924 1.00 95.19 178 PHE A N 1
ATOM 1440 C CA . PHE A 1 178 ? -5.482 4.932 6.161 1.00 95.19 178 PHE A CA 1
ATOM 1441 C C . PHE A 1 178 ? -5.548 6.390 5.716 1.00 95.19 178 PHE A C 1
ATOM 1443 O O . PHE A 1 178 ? -4.765 7.232 6.145 1.00 95.19 178 PHE A O 1
ATOM 1450 N N . GLY A 1 179 ? -6.482 6.705 4.822 1.00 93.69 179 GLY A N 1
ATOM 1451 C CA . GLY A 1 179 ? -6.681 8.089 4.412 1.00 93.69 179 GLY A CA 1
ATOM 1452 C C . GLY A 1 179 ? -7.831 8.302 3.442 1.00 93.69 179 GLY A C 1
ATOM 1453 O O . GLY A 1 179 ? -8.442 7.335 2.971 1.00 93.69 179 GLY A O 1
ATOM 1454 N N . PRO A 1 180 ? -8.126 9.570 3.130 1.00 89.88 180 PRO A N 1
ATOM 1455 C CA . PRO A 1 180 ? -9.229 9.948 2.270 1.00 89.88 180 PRO A CA 1
ATOM 1456 C C . PRO A 1 180 ? -9.007 9.530 0.810 1.00 89.88 180 PRO A C 1
ATOM 1458 O O . PRO A 1 180 ? -7.971 9.009 0.373 1.00 89.88 180 PRO A O 1
ATOM 1461 N N . GLN A 1 181 ? -10.030 9.770 0.010 1.00 85.94 181 GLN A N 1
ATOM 1462 C CA . GLN A 1 181 ? -9.949 9.766 -1.435 1.00 85.94 181 GLN A CA 1
ATOM 1463 C C . GLN A 1 181 ? -8.920 10.799 -1.906 1.00 85.94 181 GLN A C 1
ATOM 1465 O O . GLN A 1 181 ? -8.955 11.955 -1.509 1.00 85.94 181 GLN A O 1
ATOM 1470 N N . GLY A 1 182 ? -8.023 10.376 -2.797 1.00 81.44 182 GLY A N 1
ATOM 1471 C CA . GLY A 1 182 ? -7.036 11.265 -3.404 1.00 81.44 182 GLY A CA 1
ATOM 1472 C C . GLY A 1 182 ? -5.655 11.271 -2.756 1.00 81.44 182 GLY A C 1
ATOM 1473 O O . GLY A 1 182 ? -4.788 11.906 -3.340 1.00 81.44 182 GLY A O 1
ATOM 1474 N N . THR A 1 183 ? -5.397 10.553 -1.648 1.00 84.56 183 THR A N 1
ATOM 1475 C CA . THR A 1 183 ? -3.989 10.383 -1.233 1.00 84.56 183 THR A CA 1
ATOM 1476 C C . THR A 1 183 ? -3.212 9.611 -2.293 1.00 84.56 183 THR A C 1
ATOM 1478 O O . THR A 1 183 ? -3.783 8.743 -2.966 1.00 84.56 183 THR A O 1
ATOM 1481 N N . ILE A 1 184 ? -1.930 9.936 -2.440 1.00 84.75 184 ILE A N 1
ATOM 1482 C CA . ILE A 1 184 ? -1.042 9.378 -3.454 1.00 84.75 184 ILE A CA 1
ATOM 1483 C C . ILE A 1 184 ? 0.210 8.839 -2.767 1.00 84.75 184 ILE A C 1
ATOM 1485 O O . ILE A 1 184 ? 0.798 9.501 -1.922 1.00 84.75 184 ILE A O 1
ATOM 1489 N N . SER A 1 185 ? 0.615 7.631 -3.153 1.00 85.31 185 SER A N 1
ATOM 1490 C CA . SER A 1 185 ? 1.962 7.121 -2.896 1.00 85.31 185 SER A CA 1
ATOM 1491 C C . SER A 1 185 ? 2.707 7.185 -4.233 1.00 85.31 185 SER A C 1
ATOM 1493 O O . SER A 1 185 ? 2.286 6.471 -5.147 1.00 85.31 185 SER A O 1
ATOM 1495 N N . PRO A 1 186 ? 3.707 8.072 -4.397 1.00 86.44 186 PRO A N 1
ATOM 1496 C CA . PRO A 1 186 ? 4.606 8.090 -5.551 1.00 86.44 186 PRO A CA 1
ATOM 1497 C C . PRO A 1 186 ? 5.150 6.710 -5.923 1.00 86.44 186 PRO A C 1
ATOM 1499 O O . PRO A 1 186 ? 5.194 5.805 -5.094 1.00 86.44 186 PRO A O 1
ATOM 1502 N N . LEU A 1 187 ? 5.555 6.543 -7.182 1.00 88.62 187 LEU A N 1
ATOM 1503 C CA . LEU A 1 187 ? 6.103 5.284 -7.677 1.00 88.62 187 LEU A CA 1
ATOM 1504 C C . LEU A 1 187 ? 7.423 4.970 -6.961 1.00 88.62 187 LEU A C 1
ATOM 1506 O O . LEU A 1 187 ? 8.374 5.736 -7.065 1.00 88.62 187 LEU A O 1
ATOM 1510 N N . HIS A 1 188 ? 7.484 3.845 -6.257 1.00 88.88 188 HIS A N 1
ATOM 1511 C CA . HIS A 1 188 ? 8.664 3.394 -5.521 1.00 88.88 188 HIS A CA 1
ATOM 1512 C C . HIS A 1 188 ? 8.779 1.869 -5.531 1.00 88.88 188 HIS A C 1
ATOM 1514 O O . HIS A 1 188 ? 7.849 1.185 -5.960 1.00 88.88 188 HIS A O 1
ATOM 1520 N N . GLN A 1 189 ? 9.914 1.360 -5.051 1.00 83.69 189 GLN A N 1
ATOM 1521 C CA . GLN A 1 189 ? 10.154 -0.056 -4.794 1.00 83.69 189 GLN A CA 1
ATOM 1522 C C . GLN A 1 189 ? 10.418 -0.317 -3.306 1.00 83.69 189 GLN A C 1
ATOM 1524 O O . GLN A 1 189 ? 11.125 0.448 -2.638 1.00 83.69 189 GLN A O 1
ATOM 1529 N N . ASP A 1 190 ? 9.881 -1.435 -2.826 1.00 84.38 190 ASP A N 1
ATOM 1530 C CA . ASP A 1 190 ? 10.119 -1.960 -1.485 1.00 84.38 190 ASP A CA 1
ATOM 1531 C C . ASP A 1 190 ? 11.235 -3.024 -1.494 1.00 84.38 190 ASP A C 1
ATOM 1533 O O . ASP A 1 190 ? 11.411 -3.736 -2.490 1.00 84.38 190 ASP A O 1
ATOM 1537 N N . PRO A 1 191 ? 11.995 -3.169 -0.391 1.00 80.25 191 PRO A N 1
ATOM 1538 C CA . PRO A 1 191 ? 13.072 -4.156 -0.298 1.00 80.25 191 PRO A CA 1
ATOM 1539 C C . PRO A 1 191 ? 12.576 -5.597 -0.094 1.00 80.25 191 PRO A C 1
ATOM 1541 O O . PRO A 1 191 ? 13.323 -6.535 -0.360 1.00 80.25 191 PRO A O 1
ATOM 1544 N N . GLN A 1 192 ? 11.335 -5.783 0.367 1.00 82.06 192 GLN A N 1
ATOM 1545 C CA . GLN A 1 192 ? 10.755 -7.086 0.702 1.00 82.06 192 GLN A CA 1
ATOM 1546 C C . GLN A 1 192 ? 9.531 -7.403 -0.161 1.00 82.06 192 GLN A C 1
ATOM 1548 O O . GLN A 1 192 ? 8.901 -6.513 -0.730 1.00 82.06 192 GLN A O 1
ATOM 1553 N N . GLN A 1 193 ? 9.164 -8.688 -0.220 1.00 84.56 193 GLN A N 1
ATOM 1554 C CA . GLN A 1 193 ? 7.865 -9.096 -0.764 1.00 84.56 193 GLN A CA 1
ATOM 1555 C C . GLN A 1 193 ? 6.732 -8.506 0.082 1.00 84.56 193 GLN A C 1
ATOM 1557 O O . GLN A 1 193 ? 6.876 -8.380 1.300 1.00 84.56 193 GLN A O 1
ATOM 1562 N N . ASN A 1 194 ? 5.603 -8.197 -0.556 1.00 87.06 194 ASN A N 1
ATOM 1563 C CA . ASN A 1 194 ? 4.503 -7.489 0.088 1.00 87.06 194 ASN A CA 1
ATOM 1564 C C . ASN A 1 194 ? 3.135 -8.064 -0.322 1.00 87.06 194 ASN A C 1
ATOM 1566 O O . ASN A 1 194 ? 2.842 -8.205 -1.513 1.00 87.06 194 ASN A O 1
ATOM 1570 N N . PHE A 1 195 ? 2.279 -8.350 0.661 1.00 92.69 195 PHE A N 1
ATOM 1571 C CA . PHE A 1 195 ? 0.850 -8.576 0.448 1.00 92.69 195 PHE A CA 1
ATOM 1572 C C . PHE A 1 195 ? 0.057 -7.348 0.872 1.00 92.69 195 PHE A C 1
ATOM 1574 O O . PHE A 1 195 ? -0.047 -7.064 2.060 1.00 92.69 195 PHE A O 1
ATOM 1581 N N . LEU A 1 196 ? -0.568 -6.668 -0.091 1.00 93.69 196 LEU A N 1
ATOM 1582 C CA . LEU A 1 196 ? -1.447 -5.530 0.163 1.00 93.69 196 LEU A CA 1
ATOM 1583 C C . LEU A 1 196 ? -2.920 -5.968 0.185 1.00 93.69 196 LEU A C 1
ATOM 1585 O O . LEU A 1 196 ? -3.520 -6.206 -0.864 1.00 93.69 196 LEU A O 1
ATOM 1589 N N . ALA A 1 197 ? -3.517 -6.031 1.372 1.00 93.25 197 ALA A N 1
ATOM 1590 C CA . ALA A 1 197 ? -4.931 -6.326 1.581 1.00 93.25 197 ALA A CA 1
ATOM 1591 C C . ALA A 1 197 ? -5.761 -5.031 1.645 1.00 93.25 197 ALA A C 1
ATOM 1593 O O . ALA A 1 197 ? -5.544 -4.160 2.492 1.00 93.25 197 ALA A O 1
ATOM 1594 N N . GLN A 1 198 ? -6.737 -4.894 0.744 1.00 93.31 198 GLN A N 1
ATOM 1595 C CA . GLN A 1 198 ? -7.675 -3.769 0.724 1.00 93.31 198 GLN A CA 1
ATOM 1596 C C . GLN A 1 198 ? -8.877 -4.086 1.619 1.00 93.31 198 GLN A C 1
ATOM 1598 O O . GLN A 1 198 ? -9.624 -5.008 1.317 1.00 93.31 198 GLN A O 1
ATOM 1603 N N . VAL A 1 199 ? -9.087 -3.308 2.684 1.00 92.50 199 VAL A N 1
ATOM 1604 C CA . VAL A 1 199 ? -10.200 -3.529 3.628 1.00 92.50 199 VAL A CA 1
ATOM 1605 C C . VAL A 1 199 ? -11.379 -2.606 3.323 1.00 92.50 199 VAL A C 1
ATOM 1607 O O . VAL A 1 199 ? -12.515 -3.047 3.215 1.00 92.50 199 VAL A O 1
ATOM 1610 N N . MET A 1 200 ? -11.119 -1.311 3.119 1.00 89.94 200 MET A N 1
ATOM 1611 C CA . MET A 1 200 ? -12.164 -0.325 2.798 1.00 89.94 200 MET A CA 1
ATOM 1612 C C . MET A 1 200 ? -11.783 0.519 1.592 1.00 89.94 200 MET A C 1
ATOM 1614 O O . MET A 1 200 ? -10.626 0.912 1.462 1.00 89.94 200 MET A O 1
ATOM 1618 N N . GLY A 1 201 ? -12.756 0.843 0.740 1.00 88.62 201 GLY A N 1
ATOM 1619 C CA . GLY A 1 201 ? -12.545 1.643 -0.468 1.00 88.62 201 GLY A CA 1
ATOM 1620 C C . GLY A 1 201 ? -11.761 0.906 -1.563 1.00 88.62 201 GLY A C 1
ATOM 1621 O O . GLY A 1 201 ? -11.516 -0.289 -1.474 1.00 88.62 201 GLY A O 1
ATOM 1622 N N . ARG A 1 202 ? -11.386 1.619 -2.633 1.00 86.38 202 ARG A N 1
ATOM 1623 C CA . ARG A 1 202 ? -10.699 1.042 -3.807 1.00 86.38 202 ARG A CA 1
ATOM 1624 C C . ARG A 1 202 ? -9.397 1.765 -4.121 1.00 86.38 202 ARG A C 1
ATOM 1626 O O . ARG A 1 202 ? -9.330 2.994 -4.003 1.00 86.38 202 ARG A O 1
ATOM 1633 N N . LYS A 1 203 ? -8.383 1.045 -4.592 1.00 83.50 203 LYS A N 1
ATOM 1634 C CA . LYS A 1 203 ? -7.074 1.595 -4.962 1.00 83.50 203 LYS A CA 1
ATOM 1635 C C . LYS A 1 203 ? -6.693 1.134 -6.365 1.00 83.50 203 LYS A C 1
ATOM 1637 O O . LYS A 1 203 ? -6.545 -0.053 -6.605 1.00 83.50 203 LYS A O 1
ATOM 1642 N N . TYR A 1 204 ? -6.539 2.074 -7.290 1.00 85.56 204 TYR A N 1
ATOM 1643 C CA . TYR A 1 204 ? -5.801 1.800 -8.522 1.00 85.56 204 TYR A CA 1
ATOM 1644 C C . TYR A 1 204 ? -4.334 1.623 -8.192 1.00 85.56 204 TYR A C 1
ATOM 1646 O O . TYR A 1 204 ? -3.821 2.400 -7.389 1.00 85.56 204 TYR A O 1
ATOM 1654 N N . ILE A 1 205 ? -3.701 0.652 -8.828 1.00 86.00 205 ILE A N 1
ATOM 1655 C CA . ILE A 1 205 ? -2.292 0.329 -8.676 1.00 86.00 205 ILE A CA 1
ATOM 1656 C C . ILE A 1 2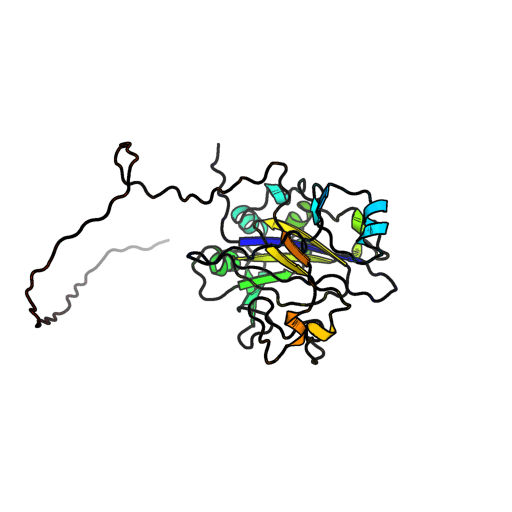05 ? -1.718 0.163 -10.079 1.00 86.00 205 ILE A C 1
ATOM 1658 O O . ILE A 1 205 ? -2.323 -0.510 -10.914 1.00 86.00 205 ILE A O 1
ATOM 1662 N N . ARG A 1 206 ? -0.553 0.768 -10.325 1.00 88.50 206 ARG A N 1
ATOM 1663 C CA . ARG A 1 206 ? 0.259 0.541 -11.522 1.00 88.50 206 ARG A CA 1
ATOM 1664 C C . ARG A 1 206 ? 1.603 -0.052 -11.110 1.00 88.50 206 ARG A C 1
ATOM 1666 O O . ARG A 1 206 ? 2.240 0.475 -10.205 1.00 88.50 206 ARG A O 1
ATOM 1673 N N . LEU A 1 207 ? 1.994 -1.130 -11.782 1.00 88.81 207 LEU A N 1
ATOM 1674 C CA . LEU A 1 207 ? 3.158 -1.958 -11.493 1.00 88.81 207 LEU A CA 1
ATOM 1675 C C . LEU A 1 207 ? 4.082 -1.979 -12.709 1.00 88.81 207 LEU A C 1
ATOM 1677 O O . LEU A 1 207 ? 3.662 -2.402 -13.784 1.00 88.81 207 LEU A O 1
ATOM 1681 N N . TYR A 1 208 ? 5.333 -1.583 -12.521 1.00 88.50 208 TYR A N 1
ATOM 1682 C CA . TYR A 1 208 ? 6.393 -1.748 -13.514 1.00 88.50 208 TYR A CA 1
ATOM 1683 C C . TYR A 1 208 ? 7.264 -2.945 -13.133 1.00 88.50 208 TYR A C 1
ATOM 1685 O O . TYR A 1 208 ? 7.282 -3.367 -11.980 1.00 88.50 208 TYR A O 1
ATOM 1693 N N . SER A 1 209 ? 7.956 -3.550 -14.092 1.00 90.31 209 SER A N 1
ATOM 1694 C CA . SER A 1 209 ? 8.919 -4.601 -13.761 1.00 90.31 209 SER A CA 1
ATOM 1695 C C . SER A 1 209 ? 10.257 -3.982 -13.339 1.00 90.31 209 SER A C 1
ATOM 1697 O O . SER A 1 209 ? 10.604 -2.922 -13.855 1.00 90.31 209 SER A O 1
ATOM 1699 N N . PRO A 1 210 ? 11.087 -4.633 -12.503 1.00 85.56 210 PRO A N 1
ATOM 1700 C CA . PRO A 1 210 ? 12.446 -4.160 -12.222 1.00 85.56 210 PRO A CA 1
ATOM 1701 C C . PRO A 1 210 ? 13.319 -4.022 -13.474 1.00 85.56 210 PRO A C 1
ATOM 1703 O O . PRO A 1 210 ? 14.270 -3.243 -13.477 1.00 85.56 210 PRO A O 1
ATOM 1706 N N . GLN A 1 211 ? 12.990 -4.740 -14.555 1.00 89.88 211 GLN A N 1
ATOM 1707 C CA . GLN A 1 211 ? 13.657 -4.555 -15.849 1.00 89.88 211 GLN A CA 1
ATOM 1708 C C . GLN A 1 211 ? 13.421 -3.154 -16.443 1.00 89.88 211 GLN A C 1
ATOM 1710 O O . GLN A 1 211 ? 14.268 -2.669 -17.184 1.00 89.88 211 GLN A O 1
ATOM 1715 N N . GLU A 1 212 ? 12.345 -2.474 -16.040 1.00 90.62 212 GLU A N 1
ATOM 1716 C CA . GLU A 1 212 ? 11.993 -1.115 -16.465 1.00 90.62 212 GLU A CA 1
ATOM 1717 C C . GLU A 1 212 ? 12.608 -0.025 -15.571 1.00 90.62 212 GLU A C 1
ATOM 1719 O O . GLU A 1 212 ? 12.295 1.153 -15.732 1.00 90.62 212 GLU A O 1
ATOM 1724 N N . SER A 1 213 ? 13.504 -0.375 -14.634 1.00 88.88 213 SER A N 1
ATOM 1725 C CA . SER A 1 213 ? 14.100 0.588 -13.686 1.00 88.88 213 SER A CA 1
ATOM 1726 C C . SER A 1 213 ? 14.750 1.793 -14.381 1.00 88.88 213 SER A C 1
ATOM 1728 O O . SER A 1 213 ? 14.677 2.911 -13.877 1.00 88.88 213 SER A O 1
ATOM 1730 N N . GLY A 1 214 ? 15.352 1.586 -15.558 1.00 90.00 214 GLY A N 1
ATOM 1731 C CA . GLY A 1 214 ? 15.940 2.670 -16.352 1.00 90.00 214 GLY A CA 1
ATOM 1732 C C . GLY A 1 214 ? 14.906 3.644 -16.929 1.00 90.00 214 GLY A C 1
ATOM 1733 O O . GLY A 1 214 ? 15.187 4.833 -17.043 1.00 90.00 214 GLY A O 1
ATOM 1734 N N . ALA A 1 215 ? 13.699 3.160 -17.226 1.00 93.12 215 ALA A N 1
ATOM 1735 C CA . ALA A 1 215 ? 12.627 3.939 -17.836 1.00 93.12 215 ALA A CA 1
ATOM 1736 C C . ALA A 1 215 ? 11.751 4.681 -16.810 1.00 93.12 215 ALA A C 1
ATOM 1738 O O . ALA A 1 215 ? 10.979 5.561 -17.184 1.00 93.12 215 ALA A O 1
ATOM 1739 N N . VAL A 1 216 ? 11.876 4.353 -15.517 1.00 90.88 216 VAL A N 1
ATOM 1740 C CA . VAL A 1 216 ? 11.138 5.010 -14.421 1.00 90.88 216 VAL A CA 1
ATOM 1741 C C . VAL A 1 216 ? 11.968 6.030 -13.641 1.00 90.88 216 VAL A C 1
ATOM 1743 O O . VAL A 1 216 ? 11.457 6.598 -12.685 1.00 90.88 216 VAL A O 1
ATOM 1746 N N . TYR A 1 217 ? 13.214 6.306 -14.035 1.00 93.69 217 TYR A N 1
ATOM 1747 C CA . TYR A 1 217 ? 14.019 7.429 -13.524 1.00 93.69 217 TYR A CA 1
ATOM 1748 C C . TYR A 1 217 ? 14.037 7.555 -11.985 1.00 93.69 217 TYR A C 1
ATOM 1750 O O . TYR A 1 217 ? 13.492 8.525 -11.444 1.00 93.69 217 TYR A O 1
ATOM 1758 N N . PRO A 1 218 ? 14.632 6.596 -11.249 1.00 90.75 218 PRO A N 1
ATOM 1759 C CA . PRO A 1 218 ? 14.782 6.719 -9.801 1.00 90.75 218 PRO A CA 1
ATOM 1760 C C . PRO A 1 218 ? 15.541 8.001 -9.422 1.00 90.75 218 PRO A C 1
ATOM 1762 O O . PRO A 1 218 ? 16.341 8.521 -10.206 1.00 90.75 218 PRO A O 1
ATOM 1765 N N . HIS A 1 219 ? 15.293 8.544 -8.229 1.00 88.69 219 HIS A N 1
ATOM 1766 C CA . HIS A 1 219 ? 16.113 9.639 -7.708 1.00 88.69 219 HIS A CA 1
ATOM 1767 C C . HIS A 1 219 ? 17.555 9.165 -7.466 1.00 88.69 219 HIS A C 1
ATOM 1769 O O . HIS A 1 219 ? 17.806 8.013 -7.131 1.00 88.69 219 HIS A O 1
ATOM 1775 N N . GLU A 1 220 ? 18.522 10.073 -7.587 1.00 83.94 220 GLU A N 1
ATOM 1776 C CA . GLU A 1 220 ? 19.939 9.753 -7.344 1.00 83.94 220 GLU A CA 1
ATOM 1777 C C . GLU A 1 220 ? 20.336 9.874 -5.862 1.00 83.94 220 GLU A C 1
ATOM 1779 O O . GLU A 1 220 ? 21.406 9.424 -5.451 1.00 83.94 220 GLU A O 1
ATOM 1784 N N . THR A 1 221 ? 19.493 10.498 -5.033 1.00 82.56 221 THR A N 1
ATOM 1785 C CA . THR A 1 221 ? 19.800 10.729 -3.619 1.00 82.56 221 THR A CA 1
ATOM 1786 C C . THR A 1 221 ? 19.606 9.460 -2.797 1.00 82.56 221 THR A C 1
ATOM 1788 O O . THR A 1 221 ? 18.640 8.722 -2.973 1.00 82.56 221 THR A O 1
ATOM 1791 N N . HIS A 1 222 ? 20.494 9.226 -1.826 1.00 73.00 222 HIS A N 1
ATOM 1792 C CA . HIS A 1 222 ? 20.480 8.002 -1.015 1.00 73.00 222 HIS A CA 1
ATOM 1793 C C . HIS A 1 222 ? 19.135 7.749 -0.306 1.00 73.00 222 HIS A C 1
ATOM 1795 O O . HIS A 1 222 ? 18.739 6.600 -0.136 1.00 73.00 222 HIS A O 1
ATOM 1801 N N . LEU A 1 223 ? 18.411 8.798 0.097 1.00 76.94 223 LEU A N 1
ATOM 1802 C CA . LEU A 1 223 ? 17.129 8.662 0.801 1.00 76.94 223 LEU A CA 1
ATOM 1803 C C . LEU A 1 223 ? 15.947 8.331 -0.119 1.00 76.94 223 LEU A C 1
ATOM 1805 O O . LEU A 1 223 ? 14.981 7.747 0.353 1.00 76.94 223 LEU A O 1
ATOM 1809 N N . LEU A 1 224 ? 16.017 8.687 -1.405 1.00 80.88 224 LEU A N 1
ATOM 1810 C CA . LEU A 1 224 ? 14.915 8.515 -2.359 1.00 80.88 224 LEU A CA 1
ATOM 1811 C C . LEU A 1 224 ? 15.285 7.604 -3.533 1.00 80.88 224 LEU A C 1
ATOM 1813 O O . LEU A 1 224 ? 14.526 7.518 -4.490 1.00 80.88 224 LEU A O 1
ATOM 1817 N N . HIS A 1 225 ? 16.418 6.900 -3.478 1.00 83.94 225 HIS A N 1
ATOM 1818 C CA . HIS A 1 225 ? 16.910 6.059 -4.578 1.00 83.94 225 HIS A CA 1
ATOM 1819 C C . HIS A 1 225 ? 15.941 4.946 -5.001 1.00 83.94 225 HIS A C 1
ATOM 1821 O O . HIS A 1 225 ? 16.030 4.415 -6.106 1.00 83.94 225 HIS A O 1
ATOM 1827 N N . ASN A 1 226 ? 15.014 4.577 -4.120 1.00 83.12 226 ASN A N 1
ATOM 1828 C CA . ASN A 1 226 ? 13.956 3.617 -4.388 1.00 83.12 226 ASN A CA 1
ATOM 1829 C C . ASN A 1 226 ? 12.668 4.265 -4.930 1.00 83.12 226 ASN A C 1
ATOM 1831 O O . ASN A 1 226 ? 11.716 3.544 -5.194 1.00 83.12 226 ASN A O 1
ATOM 1835 N N . THR A 1 227 ? 12.612 5.590 -5.079 1.00 86.56 227 THR A N 1
ATOM 1836 C CA . THR A 1 227 ? 11.464 6.364 -5.568 1.00 86.56 227 THR A CA 1
ATOM 1837 C C . THR A 1 227 ? 11.757 6.931 -6.960 1.00 86.56 227 THR A C 1
ATOM 1839 O O . THR A 1 227 ? 12.856 7.408 -7.232 1.00 86.56 227 THR A O 1
ATOM 1842 N N . SER A 1 228 ? 10.771 6.880 -7.850 1.00 91.19 228 SER A N 1
ATOM 1843 C CA . SER A 1 228 ? 10.786 7.478 -9.186 1.00 91.19 228 SER A CA 1
ATOM 1844 C C . SER A 1 228 ? 10.582 8.989 -9.122 1.00 91.19 228 SER A C 1
ATOM 1846 O O . SER A 1 228 ? 9.759 9.484 -8.356 1.00 91.19 228 SER A O 1
ATOM 1848 N N . GLN A 1 229 ? 11.272 9.713 -9.998 1.00 92.88 229 GLN A N 1
ATOM 1849 C CA . GLN A 1 229 ? 11.052 11.142 -10.227 1.00 92.88 229 GLN A CA 1
ATOM 1850 C C . GLN A 1 229 ? 9.775 11.436 -11.039 1.00 92.88 229 GLN A C 1
ATOM 1852 O O . GLN A 1 229 ? 9.398 12.598 -11.192 1.00 92.88 229 GLN A O 1
ATOM 1857 N N . VAL A 1 230 ? 9.140 10.412 -11.617 1.00 90.94 230 VAL A N 1
ATOM 1858 C CA . VAL A 1 230 ? 8.032 10.564 -12.565 1.00 90.94 230 VAL A CA 1
ATOM 1859 C C . VAL A 1 230 ? 6.689 10.617 -11.836 1.00 90.94 230 VAL A C 1
ATOM 1861 O O . VAL A 1 230 ? 6.329 9.703 -11.091 1.00 90.94 230 VAL A O 1
ATOM 1864 N N . ASP A 1 231 ? 5.882 11.641 -12.129 1.00 90.19 231 ASP A N 1
ATOM 1865 C CA . ASP A 1 231 ? 4.453 11.619 -11.808 1.00 90.19 231 ASP A CA 1
ATOM 1866 C C . ASP A 1 231 ? 3.717 10.696 -12.791 1.00 90.19 231 ASP A C 1
ATOM 1868 O O . ASP A 1 231 ? 3.444 11.062 -13.929 1.00 90.19 231 ASP A O 1
ATOM 1872 N N . VAL A 1 232 ? 3.399 9.477 -12.354 1.00 87.62 232 VAL A N 1
ATOM 1873 C CA . VAL A 1 232 ? 2.831 8.407 -13.196 1.00 87.62 232 VAL A CA 1
ATOM 1874 C C . VAL A 1 232 ? 1.549 8.811 -13.936 1.00 87.62 232 VAL A C 1
ATOM 1876 O O . VAL A 1 232 ? 1.305 8.322 -15.042 1.00 87.62 232 VAL A O 1
ATOM 1879 N N . GLU A 1 233 ? 0.706 9.655 -13.331 1.00 82.50 233 GLU A N 1
ATOM 1880 C CA . GLU A 1 233 ? -0.566 10.089 -13.934 1.00 82.50 233 GLU A CA 1
ATOM 1881 C C . GLU A 1 233 ? -0.416 11.315 -14.839 1.00 82.50 233 GLU A C 1
ATOM 1883 O O . GLU A 1 233 ? -1.283 11.560 -15.676 1.00 82.50 233 GLU A O 1
ATOM 1888 N N . ASN A 1 234 ? 0.667 12.073 -14.684 1.00 89.56 234 ASN A N 1
ATOM 1889 C CA . ASN A 1 234 ? 0.951 13.261 -15.479 1.00 89.56 234 ASN A CA 1
ATOM 1890 C C . ASN A 1 234 ? 2.460 13.365 -15.761 1.00 89.56 234 ASN A C 1
ATOM 1892 O O . ASN A 1 234 ? 3.119 14.273 -15.245 1.00 89.56 234 ASN A O 1
ATOM 1896 N N . PRO A 1 235 ? 3.028 12.411 -16.523 1.00 90.69 235 PRO A N 1
ATOM 1897 C CA . PRO A 1 235 ? 4.467 12.331 -16.701 1.00 90.69 235 PRO A CA 1
ATOM 1898 C C . PRO A 1 235 ? 4.967 13.482 -17.576 1.00 90.69 235 PRO A C 1
ATOM 1900 O O . PRO A 1 235 ? 4.419 13.757 -18.643 1.00 90.69 235 PRO A O 1
ATOM 1903 N N . ASP A 1 236 ? 6.052 14.122 -17.147 1.00 94.94 236 ASP A N 1
ATOM 1904 C CA . ASP A 1 236 ? 6.814 15.045 -17.986 1.00 94.94 236 ASP A CA 1
ATOM 1905 C C . ASP A 1 236 ? 7.654 14.228 -18.978 1.00 94.94 236 ASP A C 1
ATOM 1907 O O . ASP A 1 236 ? 8.752 13.774 -18.660 1.00 94.94 236 ASP A O 1
ATOM 1911 N N . LEU A 1 237 ? 7.107 13.986 -20.170 1.00 94.62 237 LEU A N 1
ATOM 1912 C CA . LEU A 1 237 ? 7.753 13.169 -21.203 1.00 94.62 237 LEU A CA 1
ATOM 1913 C C . LEU A 1 237 ? 8.883 13.898 -21.940 1.00 94.62 237 LEU A C 1
ATOM 1915 O O . LEU A 1 237 ? 9.672 13.244 -22.619 1.00 94.62 237 LEU A O 1
ATOM 1919 N N . GLU A 1 238 ? 8.993 15.221 -21.798 1.00 96.81 238 GLU A N 1
ATOM 1920 C CA . GLU A 1 238 ? 10.172 15.948 -22.278 1.00 96.81 238 GLU A CA 1
ATOM 1921 C C . GLU A 1 238 ? 11.377 15.611 -21.394 1.00 96.81 238 GLU A C 1
ATOM 1923 O O . GLU A 1 238 ? 12.472 15.347 -21.895 1.00 96.81 238 GLU A O 1
ATOM 1928 N N . LYS A 1 239 ? 11.158 15.548 -20.074 1.00 96.62 239 LYS A N 1
ATOM 1929 C CA . LYS A 1 239 ? 12.184 15.187 -19.091 1.00 96.62 239 LYS A CA 1
ATOM 1930 C C . LYS A 1 239 ? 12.414 13.676 -18.975 1.00 96.62 239 LYS A C 1
ATOM 1932 O O . LYS A 1 239 ? 13.550 13.244 -18.776 1.00 96.62 239 LYS A O 1
ATOM 1937 N N . PHE A 1 240 ? 11.360 12.873 -19.103 1.00 96.56 240 PHE A N 1
ATOM 1938 C CA . PHE A 1 240 ? 11.362 11.427 -18.853 1.00 96.56 240 PHE A CA 1
ATOM 1939 C C . PHE A 1 240 ? 10.856 10.615 -20.061 1.00 96.56 240 PHE A C 1
ATOM 1941 O O . PHE A 1 240 ? 9.896 9.848 -19.941 1.00 96.56 240 PHE A O 1
ATOM 1948 N N . PRO A 1 241 ? 11.482 10.746 -21.245 1.00 96.75 241 PRO A N 1
ATOM 1949 C CA . PRO A 1 241 ? 10.942 10.201 -22.492 1.00 96.75 241 PRO A CA 1
ATOM 1950 C C . PRO A 1 241 ? 10.804 8.673 -22.511 1.00 96.75 241 PRO A C 1
ATOM 1952 O O . PRO A 1 241 ? 9.893 8.156 -23.152 1.00 96.75 241 PRO A O 1
ATOM 1955 N N . GLN A 1 242 ? 11.663 7.929 -21.803 1.00 94.94 242 GLN A N 1
ATOM 1956 C CA . GLN A 1 242 ? 11.600 6.459 -21.786 1.00 94.94 242 GLN A CA 1
ATOM 1957 C C . GLN A 1 242 ? 10.368 5.927 -21.040 1.00 94.94 242 GLN A C 1
ATOM 1959 O O . GLN A 1 242 ? 9.954 4.797 -21.281 1.00 94.94 242 GLN A O 1
ATOM 1964 N N . PHE A 1 243 ? 9.750 6.737 -20.173 1.00 94.38 243 PHE A N 1
ATOM 1965 C CA . PHE A 1 243 ? 8.600 6.318 -19.373 1.00 94.38 243 PHE A CA 1
ATOM 1966 C C . PHE A 1 243 ? 7.356 6.025 -20.223 1.00 94.38 243 PHE A C 1
ATOM 1968 O O . PHE A 1 243 ? 6.538 5.190 -19.841 1.00 94.38 243 PHE A O 1
ATOM 1975 N N . ALA A 1 244 ? 7.214 6.688 -21.378 1.00 92.50 244 ALA A N 1
ATOM 1976 C CA . ALA A 1 244 ? 6.057 6.534 -22.264 1.00 92.50 244 ALA A CA 1
ATOM 1977 C C . ALA A 1 244 ? 5.888 5.099 -22.788 1.00 92.50 244 ALA A C 1
ATOM 1979 O O . ALA A 1 244 ? 4.764 4.622 -22.921 1.00 92.50 244 ALA A O 1
ATOM 1980 N N . GLU A 1 245 ? 7.005 4.416 -23.042 1.00 92.44 245 GLU A N 1
ATOM 1981 C CA . GLU A 1 245 ? 7.040 3.082 -23.652 1.00 92.44 245 GLU A CA 1
ATOM 1982 C C . GLU A 1 245 ? 7.269 1.965 -22.623 1.00 92.44 245 GLU A C 1
ATOM 1984 O O . GLU A 1 245 ? 7.324 0.789 -22.982 1.00 92.44 245 GLU A O 1
ATOM 1989 N N . ALA A 1 246 ? 7.415 2.313 -21.340 1.00 91.19 246 ALA A N 1
ATOM 1990 C CA . ALA A 1 246 ? 7.672 1.345 -20.284 1.00 91.19 246 ALA A CA 1
ATOM 1991 C C . ALA A 1 246 ? 6.429 0.457 -20.061 1.00 91.19 246 ALA A C 1
ATOM 1993 O O . ALA A 1 246 ? 5.376 0.967 -19.653 1.00 91.19 246 ALA A O 1
ATOM 1994 N N . PRO A 1 247 ? 6.506 -0.868 -20.293 1.00 91.44 247 PRO A N 1
ATOM 1995 C CA . PRO A 1 247 ? 5.384 -1.764 -20.073 1.00 91.44 247 PRO A CA 1
ATOM 1996 C C . PRO A 1 247 ? 5.019 -1.829 -18.588 1.00 91.44 247 PRO A C 1
ATOM 1998 O O . PRO A 1 247 ? 5.876 -1.914 -17.706 1.00 91.44 247 PRO A O 1
ATOM 2001 N N . PHE A 1 248 ? 3.717 -1.845 -18.313 1.00 89.94 248 PHE A N 1
ATOM 2002 C CA . PHE A 1 248 ? 3.193 -1.945 -16.958 1.00 89.94 248 PHE A CA 1
ATOM 2003 C C . PHE A 1 248 ? 1.988 -2.875 -16.878 1.00 89.94 248 PHE A C 1
ATOM 2005 O O . PHE A 1 248 ? 1.280 -3.116 -17.856 1.00 89.94 248 PHE A O 1
ATOM 2012 N N . LEU A 1 249 ? 1.731 -3.350 -15.664 1.00 89.00 249 LEU A N 1
ATOM 2013 C CA . LEU A 1 249 ? 0.454 -3.931 -15.277 1.00 89.00 249 LEU A CA 1
ATOM 2014 C C . LEU A 1 249 ? -0.324 -2.929 -14.430 1.00 89.00 249 LEU A C 1
ATOM 2016 O O . LEU A 1 249 ? 0.255 -2.100 -13.729 1.00 89.00 249 LEU A O 1
ATOM 2020 N N . SER A 1 250 ? -1.648 -3.001 -14.466 1.00 88.44 250 SER A N 1
ATOM 2021 C CA . SER A 1 250 ? -2.493 -2.184 -13.603 1.00 88.44 250 SER A CA 1
ATOM 2022 C C . SER A 1 250 ? -3.716 -2.936 -13.101 1.00 88.44 250 SER A C 1
ATOM 2024 O O . SER A 1 250 ? -4.139 -3.949 -13.663 1.00 88.44 250 SER A O 1
ATOM 2026 N N . CYS A 1 251 ? -4.275 -2.470 -11.990 1.00 86.44 251 CYS A N 1
ATOM 2027 C CA . CYS A 1 251 ? -5.519 -2.999 -11.457 1.00 86.44 251 CYS A CA 1
ATOM 2028 C C . CYS A 1 251 ? -6.240 -1.967 -10.595 1.00 86.44 251 CYS A C 1
ATOM 2030 O O . CYS A 1 251 ? -5.636 -1.028 -10.084 1.00 86.44 251 CYS A O 1
ATOM 2032 N N . ILE A 1 252 ? -7.540 -2.184 -10.391 1.00 88.00 252 ILE A N 1
ATOM 2033 C CA . ILE A 1 252 ? -8.286 -1.586 -9.284 1.00 88.00 252 ILE A CA 1
ATOM 2034 C C . ILE A 1 252 ? -8.436 -2.668 -8.213 1.00 88.00 252 ILE A C 1
ATOM 2036 O O . ILE A 1 252 ? -9.199 -3.628 -8.371 1.00 88.00 252 ILE A O 1
ATOM 2040 N N . LEU A 1 253 ? -7.686 -2.519 -7.126 1.00 86.94 253 LEU A N 1
ATOM 2041 C CA . LEU A 1 253 ? -7.807 -3.338 -5.931 1.00 86.94 253 LEU A CA 1
ATOM 2042 C C . LEU A 1 253 ? -9.025 -2.867 -5.130 1.00 86.94 253 LEU A C 1
ATOM 2044 O O . LEU A 1 253 ? -9.193 -1.674 -4.865 1.00 86.94 253 LEU A O 1
ATOM 2048 N N . SER A 1 254 ? -9.898 -3.806 -4.790 1.00 87.44 254 SER A N 1
ATOM 2049 C CA . SER A 1 254 ? -11.146 -3.578 -4.053 1.00 87.44 254 SER A CA 1
ATOM 2050 C C . SER A 1 254 ? -11.196 -4.539 -2.866 1.00 87.44 254 SER A C 1
ATOM 2052 O O . SER A 1 254 ? -10.442 -5.515 -2.886 1.00 87.44 254 SER A O 1
ATOM 2054 N N . PRO A 1 255 ? -12.047 -4.298 -1.855 1.00 87.25 255 PRO A N 1
ATOM 2055 C CA . PRO A 1 255 ? -12.221 -5.256 -0.781 1.00 87.25 255 PRO A CA 1
ATOM 2056 C C . PRO A 1 255 ? -12.786 -6.559 -1.336 1.00 87.25 255 PRO A C 1
ATOM 2058 O O . PRO A 1 255 ? -13.622 -6.551 -2.247 1.00 87.25 255 PRO A O 1
ATOM 2061 N N . ASP A 1 256 ? -12.285 -7.663 -0.800 1.00 70.44 256 ASP A N 1
ATOM 2062 C CA . ASP A 1 256 ? -12.637 -9.019 -1.203 1.00 70.44 256 ASP A CA 1
ATOM 2063 C C . ASP A 1 256 ? -13.991 -9.361 -0.559 1.00 70.44 256 ASP A C 1
ATOM 2065 O O . ASP A 1 256 ? -14.059 -9.875 0.552 1.00 70.44 256 ASP A O 1
ATOM 2069 N N . PHE A 1 257 ? -15.096 -8.944 -1.184 1.00 64.12 257 PHE A N 1
ATOM 2070 C CA . PHE A 1 257 ? -16.439 -9.258 -0.693 1.00 64.12 257 PHE A CA 1
ATOM 2071 C C . PHE A 1 257 ? -16.956 -10.543 -1.351 1.00 64.12 257 PHE A C 1
ATOM 2073 O O . PHE A 1 257 ? -16.920 -10.654 -2.579 1.00 64.12 257 PHE A O 1
ATOM 2080 N N . PRO A 1 258 ? -17.527 -11.490 -0.586 1.00 46.38 258 PRO A N 1
ATOM 2081 C CA . PRO A 1 258 ? -18.200 -12.639 -1.170 1.00 46.38 258 PRO A CA 1
ATOM 2082 C C . PRO A 1 258 ? -19.512 -12.193 -1.838 1.00 46.38 258 PRO A C 1
ATOM 2084 O O . PRO A 1 258 ? -20.521 -11.964 -1.173 1.00 46.38 258 PRO A O 1
ATOM 2087 N N . GLY A 1 259 ? -19.503 -12.064 -3.166 1.00 47.22 259 GLY A N 1
ATOM 2088 C CA . GLY A 1 259 ? -20.690 -11.775 -3.976 1.00 47.22 259 GLY A CA 1
ATOM 2089 C C . GLY A 1 259 ? -20.363 -11.054 -5.288 1.00 47.22 259 GLY A C 1
ATOM 2090 O O . GLY A 1 259 ? -19.255 -10.545 -5.447 1.00 47.22 259 GLY A O 1
ATOM 2091 N N . PRO A 1 260 ? -21.299 -11.001 -6.255 1.00 36.38 260 PRO A N 1
ATOM 2092 C CA . PRO A 1 260 ? -21.111 -10.179 -7.443 1.00 36.38 260 PRO A CA 1
ATOM 2093 C C . PRO A 1 260 ? -20.905 -8.722 -7.018 1.00 36.38 260 PRO A C 1
ATOM 2095 O O . PRO A 1 260 ? -21.679 -8.186 -6.220 1.00 36.38 260 PRO A O 1
ATOM 2098 N N . LEU A 1 261 ? -19.858 -8.090 -7.556 1.00 40.50 261 LEU A N 1
ATOM 2099 C CA . LEU A 1 261 ? -19.668 -6.645 -7.459 1.00 40.50 261 LEU A CA 1
ATOM 2100 C C . LEU A 1 261 ? -20.985 -5.984 -7.892 1.00 40.50 261 LEU A C 1
ATOM 2102 O O . LEU A 1 261 ? -21.470 -6.311 -8.978 1.00 40.50 261 LEU A O 1
ATOM 2106 N N . PRO A 1 262 ? -21.598 -5.103 -7.083 1.00 36.25 262 PRO A N 1
ATOM 2107 C CA . PRO A 1 262 ? -22.782 -4.394 -7.529 1.00 36.25 262 PRO A CA 1
ATOM 2108 C C . PRO A 1 262 ? -22.404 -3.607 -8.784 1.00 36.25 262 PRO A C 1
ATOM 2110 O O . PRO A 1 262 ? -21.591 -2.684 -8.703 1.00 36.25 262 PRO A O 1
ATOM 2113 N N . GLU A 1 263 ? -22.963 -3.984 -9.935 1.00 37.03 263 GLU A N 1
ATOM 2114 C CA . GLU A 1 263 ? -22.988 -3.107 -11.102 1.00 37.03 263 GLU A CA 1
ATOM 2115 C C . GLU A 1 263 ? -23.557 -1.760 -10.638 1.00 37.03 263 GLU A C 1
ATOM 2117 O O . GLU A 1 263 ? -24.628 -1.704 -10.032 1.00 37.03 263 GLU A O 1
ATOM 2122 N N . ASP A 1 264 ? -22.778 -0.697 -10.828 1.00 41.16 264 ASP A N 1
ATOM 2123 C CA . ASP A 1 264 ? -23.177 0.705 -10.769 1.00 41.16 264 ASP A CA 1
ATOM 2124 C C . ASP A 1 264 ? -24.387 1.054 -9.881 1.00 41.16 264 ASP A C 1
ATOM 2126 O O . ASP A 1 264 ? -25.490 1.324 -10.351 1.00 41.16 264 ASP A O 1
ATOM 2130 N N . ARG A 1 265 ? -24.142 1.260 -8.581 1.00 34.22 265 ARG A N 1
ATOM 2131 C CA . ARG A 1 265 ? -24.928 2.243 -7.806 1.00 34.22 265 ARG A CA 1
ATOM 2132 C C . ARG A 1 265 ? -24.368 3.662 -7.957 1.00 34.22 265 ARG A C 1
ATOM 2134 O O . ARG A 1 265 ? -24.350 4.442 -7.009 1.00 34.22 265 ARG A O 1
ATOM 2141 N N . LEU A 1 266 ? -23.952 4.024 -9.173 1.00 32.19 266 LEU A N 1
ATOM 2142 C CA . LEU A 1 266 ? -23.835 5.413 -9.622 1.00 32.19 266 LEU A CA 1
ATOM 2143 C C . LEU A 1 266 ? -25.239 5.952 -9.938 1.00 32.19 266 LEU A C 1
ATOM 2145 O O . LEU A 1 266 ? -25.586 6.239 -11.077 1.00 32.19 266 LEU A O 1
ATOM 2149 N N . ALA A 1 267 ? -26.070 6.083 -8.911 1.00 25.97 267 ALA A N 1
ATOM 2150 C CA . ALA A 1 267 ? -27.278 6.888 -8.977 1.00 25.97 267 ALA A CA 1
ATOM 2151 C C . ALA A 1 267 ? -27.505 7.504 -7.600 1.00 25.97 267 ALA A C 1
ATOM 2153 O O . ALA A 1 267 ? -27.966 6.844 -6.669 1.00 25.97 267 ALA A O 1
ATOM 2154 N N . CYS A 1 268 ? -27.153 8.784 -7.469 1.00 25.20 268 CYS A N 1
ATOM 2155 C CA . CYS A 1 268 ? -27.629 9.613 -6.373 1.00 25.20 268 CYS A CA 1
ATOM 2156 C C . CYS A 1 268 ? -29.162 9.499 -6.304 1.00 25.20 268 CYS A C 1
ATOM 2158 O O . CYS A 1 268 ? -29.823 9.766 -7.313 1.00 25.20 268 CYS A O 1
ATOM 2160 N N . PRO A 1 269 ? -29.768 9.166 -5.151 1.00 29.53 269 PRO A N 1
ATOM 2161 C CA . PRO A 1 269 ? -31.167 9.478 -4.947 1.00 29.53 269 PRO A CA 1
ATOM 2162 C C . PRO A 1 269 ? -31.240 11.002 -4.866 1.00 29.53 269 PRO A C 1
ATOM 2164 O O . PRO A 1 269 ? -30.765 11.604 -3.903 1.00 29.53 269 PRO A O 1
ATOM 2167 N N . ASN A 1 270 ? -31.767 11.628 -5.918 1.00 32.28 270 ASN A N 1
ATOM 2168 C CA . ASN A 1 270 ? -32.082 13.047 -5.911 1.00 32.28 270 ASN A CA 1
ATOM 2169 C C . ASN A 1 270 ? -32.857 13.392 -4.636 1.00 32.28 270 ASN A C 1
ATOM 2171 O O . ASN A 1 270 ? -33.848 12.741 -4.292 1.00 32.28 270 ASN A O 1
ATOM 2175 N N . SER A 1 271 ? -32.397 14.451 -3.974 1.00 31.31 271 SER A N 1
ATOM 2176 C CA . SER A 1 271 ? -33.179 15.234 -3.033 1.00 31.31 271 SER A CA 1
ATOM 2177 C C . SER A 1 271 ? -34.571 15.463 -3.618 1.00 31.31 271 SER A C 1
ATOM 2179 O O . SER A 1 271 ? -34.739 15.870 -4.769 1.00 31.31 271 SER A O 1
ATOM 2181 N N . GLY A 1 272 ? -35.584 15.107 -2.831 1.00 29.56 272 GLY A N 1
ATOM 2182 C CA . GLY A 1 272 ? -36.962 15.101 -3.280 1.00 29.56 272 GLY A CA 1
ATOM 2183 C C . GLY A 1 272 ? -37.385 16.457 -3.827 1.00 29.56 272 GLY A C 1
ATOM 2184 O O . GLY A 1 272 ? -37.338 17.450 -3.112 1.00 29.56 272 GLY A O 1
ATOM 2185 N N . HIS A 1 273 ? -37.865 16.465 -5.065 1.00 31.53 273 HIS A N 1
ATOM 2186 C CA . HIS A 1 273 ? -38.953 17.322 -5.511 1.00 31.53 273 HIS A CA 1
ATOM 2187 C C . HIS A 1 273 ? -39.897 16.455 -6.347 1.00 31.53 273 HIS A C 1
ATOM 2189 O O . HIS A 1 273 ? -39.511 15.818 -7.324 1.00 31.53 273 HIS A O 1
ATOM 2195 N N . GLN A 1 274 ? -41.143 16.378 -5.888 1.00 27.22 274 GLN A N 1
ATOM 2196 C CA . GLN A 1 274 ? -42.245 15.692 -6.548 1.00 27.22 274 GLN A CA 1
ATOM 2197 C C . GLN A 1 274 ? -42.452 16.231 -7.973 1.00 27.22 274 GLN A C 1
ATOM 2199 O O . GLN A 1 274 ? -42.497 17.449 -8.146 1.00 27.22 274 GLN A O 1
ATOM 2204 N N . ARG A 1 275 ? -42.716 15.344 -8.947 1.00 27.28 275 ARG A N 1
ATOM 2205 C CA . ARG A 1 275 ? -43.984 15.287 -9.719 1.00 27.28 275 ARG A CA 1
ATOM 2206 C C . ARG A 1 275 ? -43.911 14.289 -10.890 1.00 27.28 275 ARG A C 1
ATOM 2208 O O . ARG A 1 275 ? -43.132 14.467 -11.811 1.00 27.28 275 ARG A O 1
ATOM 2215 N N . THR A 1 276 ? -44.782 13.279 -10.789 1.00 23.36 276 THR A N 1
ATOM 2216 C CA . THR A 1 276 ? -45.577 12.542 -11.805 1.00 23.36 276 THR A CA 1
ATOM 2217 C C . THR A 1 276 ? -45.010 12.144 -13.187 1.00 23.36 276 THR A C 1
ATOM 2219 O O . THR A 1 276 ? -44.384 12.952 -13.864 1.00 23.36 276 THR A O 1
ATOM 2222 N N . PRO A 1 277 ? -45.336 10.922 -13.673 1.00 25.64 277 PRO A N 1
ATOM 2223 C CA . PRO A 1 277 ? -44.790 10.349 -14.900 1.00 25.64 277 PRO A CA 1
ATOM 2224 C C . PRO A 1 277 ? -45.657 10.683 -16.118 1.00 25.64 277 PRO A C 1
ATOM 2226 O O . PRO A 1 277 ? -46.879 10.599 -16.042 1.00 25.64 277 PRO A O 1
ATOM 2229 N N . LEU A 1 278 ? -45.038 10.955 -17.265 1.00 22.14 278 LEU A N 1
ATOM 2230 C CA . LEU A 1 278 ? -45.700 10.851 -18.565 1.00 22.14 278 LEU A CA 1
ATOM 2231 C C . LEU A 1 278 ? -44.702 10.343 -19.610 1.00 22.14 278 LEU A C 1
ATOM 2233 O O . LEU A 1 278 ? -43.670 10.958 -19.873 1.00 22.14 278 LEU A O 1
ATOM 2237 N N . LEU A 1 279 ? -45.037 9.184 -20.181 1.00 21.00 279 LEU A N 1
ATOM 2238 C CA . LEU A 1 279 ? -44.522 8.677 -21.449 1.00 21.00 279 LEU A CA 1
ATOM 2239 C C . LEU A 1 279 ? -44.595 9.772 -22.527 1.00 21.00 279 LEU A C 1
ATOM 2241 O O . LEU A 1 279 ? -45.652 10.373 -22.687 1.00 21.00 279 LEU A O 1
ATOM 2245 N N . HIS A 1 280 ? -43.558 9.912 -23.357 1.00 21.83 280 HIS A N 1
ATOM 2246 C CA . HIS A 1 280 ? -43.667 9.599 -24.788 1.00 21.83 280 HIS A CA 1
ATOM 2247 C C . HIS A 1 280 ? -42.309 9.633 -25.507 1.00 21.83 280 HIS A C 1
ATOM 2249 O O . HIS A 1 280 ? -41.439 10.459 -25.255 1.00 21.83 280 HIS A O 1
ATOM 2255 N N . ARG A 1 281 ? -42.173 8.680 -26.429 1.00 19.88 281 ARG A N 1
ATOM 2256 C CA . ARG A 1 281 ? -41.136 8.531 -27.456 1.00 19.88 281 ARG A CA 1
ATOM 2257 C C . ARG A 1 281 ? -41.504 9.388 -28.683 1.00 19.88 281 ARG A C 1
ATOM 2259 O O . ARG A 1 281 ? -42.689 9.642 -28.887 1.00 19.88 281 ARG A O 1
ATOM 2266 N N . VAL A 1 282 ? -40.511 9.611 -29.561 1.00 21.50 282 VAL A N 1
ATOM 2267 C CA . VAL A 1 282 ? -40.580 10.150 -30.950 1.00 21.50 282 VAL A CA 1
ATOM 2268 C C . VAL A 1 282 ? -40.531 11.689 -31.012 1.00 21.50 282 VAL A C 1
ATOM 2270 O O . VAL A 1 282 ? -41.223 12.345 -30.257 1.00 21.50 282 VAL A O 1
ATOM 2273 N N . GLY A 1 283 ? -39.748 12.365 -31.859 1.00 21.69 283 GLY A N 1
ATOM 2274 C CA . GLY A 1 283 ? -38.864 11.968 -32.954 1.00 21.69 283 GLY A CA 1
ATOM 2275 C C . GLY A 1 283 ? -38.168 13.203 -33.556 1.00 21.69 283 GLY A C 1
ATOM 2276 O O . GLY A 1 283 ? -38.443 14.339 -33.179 1.00 21.69 283 GLY A O 1
ATOM 2277 N N . ARG A 1 284 ? -37.244 12.960 -34.493 1.00 22.11 284 ARG A N 1
ATOM 2278 C CA . ARG A 1 284 ? -36.604 13.967 -35.358 1.00 22.11 284 ARG A CA 1
ATOM 2279 C C . ARG A 1 284 ? -37.650 14.744 -36.180 1.00 22.11 284 ARG A C 1
ATOM 2281 O O . ARG A 1 284 ? -38.459 14.089 -36.823 1.00 22.11 284 ARG A O 1
ATOM 2288 N N . SER A 1 285 ? -37.500 16.062 -36.333 1.00 21.98 285 SER A N 1
ATOM 2289 C CA . SER A 1 285 ? -37.272 16.701 -37.647 1.00 21.98 285 SER A CA 1
ATOM 2290 C C . SER A 1 285 ? -36.870 18.174 -37.513 1.00 21.98 285 SER A C 1
ATOM 2292 O O . SER A 1 285 ? -37.191 18.849 -36.542 1.00 21.98 285 SER A O 1
ATOM 2294 N N . GLN A 1 286 ? -36.144 18.627 -38.533 1.00 22.28 286 GLN A N 1
ATOM 2295 C CA . GLN A 1 286 ? -35.752 20.000 -38.845 1.00 22.28 286 GLN A CA 1
ATOM 2296 C C . GLN A 1 286 ? -36.942 20.911 -39.215 1.00 22.28 286 GLN A C 1
ATOM 2298 O O . GLN A 1 286 ? -38.060 20.424 -39.381 1.00 22.28 286 GLN A O 1
ATOM 2303 N N . VAL A 1 287 ? -36.573 22.180 -39.478 1.00 24.17 287 VAL A N 1
ATOM 2304 C CA . VAL A 1 287 ? -37.231 23.312 -40.183 1.00 24.17 287 VAL A CA 1
ATOM 2305 C C . VAL A 1 287 ? -37.572 24.413 -39.165 1.00 24.17 287 VAL A C 1
ATOM 2307 O O . VAL A 1 287 ? -38.352 24.182 -38.258 1.00 24.17 287 VAL A O 1
ATOM 2310 N N . GLY A 1 288 ? -36.908 25.573 -39.119 1.00 21.14 288 GLY A N 1
ATOM 2311 C CA . GLY A 1 288 ? -36.673 26.561 -40.179 1.00 21.14 288 GLY A CA 1
ATOM 2312 C C . GLY A 1 288 ? -37.567 27.781 -39.893 1.00 21.14 288 GLY A C 1
ATOM 2313 O O . GLY A 1 288 ? -38.783 27.634 -39.889 1.00 21.14 288 GLY A O 1
ATOM 2314 N N . GLY A 1 289 ? -37.001 28.964 -39.622 1.00 23.38 289 GLY A N 1
ATOM 2315 C CA . GLY A 1 289 ? -37.797 30.181 -39.390 1.00 23.38 289 GLY A CA 1
ATOM 2316 C C . GLY A 1 289 ? -36.991 31.374 -38.867 1.00 23.38 289 GLY A C 1
ATOM 2317 O O . GLY A 1 289 ? -36.256 31.249 -37.899 1.00 23.38 289 GLY A O 1
ATOM 2318 N N . GLN A 1 290 ? -37.115 32.505 -39.557 1.00 22.50 290 GLN A N 1
ATOM 2319 C CA . GLN A 1 290 ? -36.303 33.726 -39.507 1.00 22.50 290 GLN A CA 1
ATOM 2320 C C . GLN A 1 290 ? -36.628 34.708 -38.355 1.00 22.50 290 GLN A C 1
ATOM 2322 O O . GLN A 1 290 ? -37.765 34.780 -37.908 1.00 22.50 290 GLN A O 1
ATOM 2327 N N . PHE A 1 291 ? -35.591 35.481 -37.980 1.00 24.88 291 PHE A N 1
ATOM 2328 C CA . PHE A 1 291 ? -35.494 36.894 -37.534 1.00 24.88 291 PHE A CA 1
ATOM 2329 C C . PHE A 1 291 ? -36.673 37.607 -36.833 1.00 24.88 291 PHE A C 1
ATOM 2331 O O . PHE A 1 291 ? -37.767 37.645 -37.371 1.00 24.88 291 PHE A O 1
ATOM 2338 N N . TYR A 1 292 ? -36.386 38.333 -35.735 1.00 23.88 292 TYR A N 1
ATOM 2339 C CA . TYR A 1 292 ? -36.406 39.815 -35.633 1.00 23.88 292 TYR A CA 1
ATOM 2340 C C . TYR A 1 292 ? -35.755 40.304 -34.313 1.00 23.88 292 TYR A C 1
ATOM 2342 O O . TYR A 1 292 ? -35.489 39.524 -33.407 1.00 23.88 292 TYR A O 1
ATOM 2350 N N . SER A 1 293 ? -35.431 41.600 -34.299 1.00 23.42 293 SER A N 1
ATOM 2351 C CA . SER A 1 293 ? -34.460 42.356 -33.489 1.00 23.42 293 SER A CA 1
ATOM 2352 C C . SER A 1 293 ? -35.040 43.030 -32.222 1.00 23.42 293 SER A C 1
ATOM 2354 O O . SER A 1 293 ? -36.256 43.083 -32.055 1.00 23.42 293 SER A O 1
ATOM 2356 N N . THR A 1 294 ? -34.140 43.680 -31.460 1.00 26.73 294 THR A N 1
ATOM 2357 C CA . THR A 1 294 ? -34.283 44.753 -30.435 1.00 26.73 294 THR A CA 1
ATOM 2358 C C . THR A 1 294 ? -34.364 44.283 -28.973 1.00 26.73 294 THR A C 1
ATOM 2360 O O . THR A 1 294 ? -35.077 43.339 -28.673 1.00 26.73 294 THR A O 1
ATOM 2363 N N . GLY A 1 295 ? -33.658 44.859 -27.992 1.00 26.03 295 GLY A N 1
ATOM 2364 C CA . GLY A 1 295 ? -32.742 46.003 -27.955 1.00 26.03 295 GLY A CA 1
ATOM 2365 C C . GLY A 1 295 ? -32.070 46.117 -26.571 1.00 26.03 295 GLY A C 1
ATOM 2366 O O . GLY A 1 295 ? -32.551 45.548 -25.592 1.00 26.03 295 GLY A O 1
ATOM 2367 N N . ASP A 1 296 ? -30.944 46.831 -26.529 1.00 27.06 296 ASP A N 1
ATOM 2368 C CA . ASP A 1 296 ? -30.156 47.181 -25.341 1.00 27.06 296 ASP A CA 1
ATOM 2369 C C . ASP A 1 296 ? -30.911 48.090 -24.367 1.00 27.06 296 ASP A C 1
ATOM 2371 O O . ASP A 1 296 ? -31.487 49.075 -24.822 1.00 27.06 296 ASP A O 1
ATOM 2375 N N . ILE A 1 297 ? -30.781 47.858 -23.049 1.00 29.22 297 ILE A N 1
ATOM 2376 C CA . ILE A 1 297 ? -30.770 48.917 -22.017 1.00 29.22 297 ILE A CA 1
ATOM 2377 C C . ILE A 1 297 ? -29.866 48.488 -20.837 1.00 29.22 297 ILE A C 1
ATOM 2379 O O . ILE A 1 297 ? -30.088 47.466 -20.193 1.00 29.22 297 ILE A O 1
ATOM 2383 N N . THR A 1 298 ? -28.875 49.324 -20.530 1.00 26.64 298 THR A N 1
ATOM 2384 C CA . THR A 1 298 ? -28.199 49.488 -19.221 1.00 26.64 298 THR A CA 1
ATOM 2385 C C . THR A 1 298 ? -28.385 50.970 -18.809 1.00 26.64 298 THR A C 1
ATOM 2387 O O . THR A 1 298 ? -28.970 51.704 -19.613 1.00 26.64 298 THR A O 1
ATOM 2390 N N . PRO A 1 299 ? -27.844 51.522 -17.697 1.00 40.19 299 PRO A N 1
ATOM 2391 C CA . PRO A 1 299 ? -27.333 50.988 -16.421 1.00 40.19 299 PRO A CA 1
ATOM 2392 C C . PRO A 1 299 ? -27.921 51.775 -15.204 1.00 40.19 299 PRO A C 1
ATOM 2394 O O . PRO A 1 299 ? -28.864 52.546 -15.353 1.00 40.19 299 PRO A O 1
ATOM 2397 N N . SER A 1 300 ? -27.266 51.652 -14.040 1.00 25.27 300 SER A N 1
ATOM 2398 C CA . SER A 1 300 ? -27.052 52.664 -12.974 1.00 25.27 300 SER A CA 1
ATOM 2399 C C . SER A 1 300 ? -27.764 52.504 -11.613 1.00 25.27 300 SER A C 1
ATOM 2401 O O . SER A 1 300 ? -28.972 52.651 -11.475 1.00 25.27 300 SER A O 1
ATOM 2403 N N . ASP A 1 301 ? -26.901 52.195 -10.633 1.00 25.92 301 ASP A N 1
ATOM 2404 C CA . ASP A 1 301 ? -26.680 52.825 -9.324 1.00 25.92 301 ASP A CA 1
ATOM 2405 C C . ASP A 1 301 ? -27.808 52.942 -8.294 1.00 25.92 301 ASP A C 1
ATOM 2407 O O . ASP A 1 301 ? -28.814 53.604 -8.515 1.00 25.92 301 ASP A O 1
ATOM 2411 N N . LEU A 1 302 ? -27.531 52.423 -7.087 1.00 29.30 302 LEU A N 1
ATOM 2412 C CA . LEU A 1 302 ? -27.675 53.162 -5.822 1.00 29.30 302 LEU A CA 1
ATOM 2413 C C . LEU A 1 302 ? -27.063 52.371 -4.647 1.00 29.30 302 LEU A C 1
ATOM 2415 O O . LEU A 1 302 ? -27.597 51.359 -4.193 1.00 29.30 302 LEU A O 1
ATOM 2419 N N . GLU A 1 303 ? -25.933 52.873 -4.140 1.00 26.22 303 GLU A N 1
ATOM 2420 C CA . GLU A 1 303 ? -25.489 52.681 -2.754 1.00 26.22 303 GLU A CA 1
ATOM 2421 C C . GLU A 1 303 ? -26.559 53.191 -1.775 1.00 26.22 303 GLU A C 1
ATOM 2423 O O . GLU A 1 303 ? -27.208 54.189 -2.070 1.00 26.22 303 GLU A O 1
ATOM 2428 N N . ILE A 1 304 ? -26.645 52.609 -0.571 1.00 28.59 304 ILE A N 1
ATOM 2429 C CA . ILE A 1 304 ? -26.873 53.339 0.693 1.00 28.59 304 ILE A CA 1
ATOM 2430 C C . ILE A 1 304 ? -26.344 52.495 1.871 1.00 28.59 304 ILE A C 1
ATOM 2432 O O . ILE A 1 304 ? -26.687 51.328 2.054 1.00 28.59 304 ILE A O 1
ATOM 2436 N N . LYS A 1 305 ? -25.494 53.137 2.681 1.00 24.66 305 LYS A N 1
ATOM 2437 C CA . LYS A 1 305 ? -25.020 52.737 4.018 1.00 24.66 305 LYS A CA 1
ATOM 2438 C C . LYS A 1 305 ? -26.084 53.045 5.081 1.00 24.66 305 LYS A C 1
ATOM 2440 O O . LYS A 1 305 ? -26.684 54.107 4.986 1.00 24.66 305 LYS A O 1
ATOM 2445 N N . SER A 1 306 ? -26.142 52.283 6.184 1.00 26.67 306 SER A N 1
ATOM 2446 C CA . SER A 1 306 ? -26.254 52.869 7.545 1.00 26.67 306 SER A CA 1
ATOM 2447 C C . SER A 1 306 ? -26.212 51.844 8.698 1.00 26.67 306 SER A C 1
ATOM 2449 O O . SER A 1 306 ? -27.112 51.029 8.856 1.00 26.67 306 SER A O 1
ATOM 2451 N N . HIS A 1 307 ? -25.161 51.967 9.516 1.00 26.84 307 HIS A N 1
ATOM 2452 C CA . HIS A 1 307 ? -25.120 52.088 10.987 1.00 26.84 307 HIS A CA 1
ATOM 2453 C C . HIS A 1 307 ? -26.004 51.252 11.950 1.00 26.84 307 HIS A C 1
ATOM 2455 O O . HIS A 1 307 ? -27.197 51.472 12.105 1.00 26.84 307 HIS A O 1
ATOM 2461 N N . SER A 1 308 ? -25.295 50.421 12.734 1.00 27.11 308 SER A N 1
ATOM 2462 C CA . SER A 1 308 ? -25.246 50.296 14.213 1.00 27.11 308 SER A CA 1
ATOM 2463 C C . SER A 1 308 ? -26.457 50.645 15.097 1.00 27.11 308 SER A C 1
ATOM 2465 O O . SER A 1 308 ? -26.852 51.803 15.163 1.00 27.11 308 SER A O 1
ATOM 2467 N N . PHE A 1 309 ? -26.819 49.713 15.994 1.00 26.59 309 PHE A N 1
ATOM 2468 C CA . PHE A 1 309 ? -27.311 50.018 17.348 1.00 26.59 309 PHE A CA 1
ATOM 2469 C C . PHE A 1 309 ? -26.827 48.971 18.371 1.00 26.59 309 PHE A C 1
ATOM 2471 O O . PHE A 1 309 ? -27.051 47.773 18.215 1.00 26.59 309 PHE A O 1
ATOM 2478 N N . GLN A 1 310 ? -26.162 49.441 19.432 1.00 30.34 310 GLN A N 1
ATOM 2479 C CA . GLN A 1 310 ? -25.942 48.714 20.686 1.00 30.34 310 GLN A CA 1
ATOM 2480 C C . GLN A 1 310 ? -27.167 48.877 21.593 1.00 30.34 310 GLN A C 1
ATOM 2482 O O . GLN A 1 310 ? -27.735 49.966 21.653 1.00 30.34 310 GLN A O 1
ATOM 2487 N N . ASN A 1 311 ? -27.476 47.869 22.417 1.00 28.83 311 ASN A N 1
ATOM 2488 C CA . ASN A 1 311 ? -28.012 48.136 23.752 1.00 28.83 311 ASN A CA 1
ATOM 2489 C C . ASN A 1 311 ? -27.647 47.036 24.765 1.00 28.83 311 ASN A C 1
ATOM 2491 O O . ASN A 1 311 ? -27.773 45.844 24.497 1.00 28.83 311 ASN A O 1
ATOM 2495 N N . LYS A 1 312 ? -27.173 47.469 25.939 1.00 30.92 312 LYS A N 1
ATOM 2496 C CA . LYS A 1 312 ? -26.850 46.669 27.134 1.00 30.92 312 LYS A CA 1
ATOM 2497 C C . LYS A 1 312 ? -28.069 46.618 28.065 1.00 30.92 312 LYS A C 1
ATOM 2499 O O . LYS A 1 312 ? -28.658 47.669 28.291 1.00 30.92 312 LYS A O 1
ATOM 2504 N N . SER A 1 313 ? -28.313 45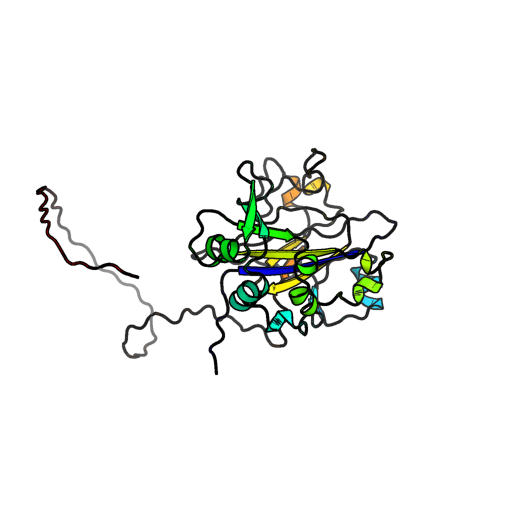.495 28.757 1.00 30.28 313 SER A N 1
ATOM 2505 C CA . SER A 1 313 ? -28.361 45.458 30.242 1.00 30.28 313 SER A CA 1
ATOM 2506 C C . SER A 1 313 ? -28.852 44.140 30.872 1.00 30.28 313 SER A C 1
ATOM 2508 O O . SER A 1 313 ? -29.997 43.749 30.722 1.00 30.28 313 SER A O 1
ATOM 2510 N N . GLN A 1 314 ? -27.956 43.576 31.694 1.00 34.06 314 GLN A N 1
ATOM 2511 C CA . GLN A 1 314 ? -28.083 43.246 33.131 1.00 34.06 314 GLN A CA 1
ATOM 2512 C C . GLN A 1 314 ? -29.018 42.143 33.704 1.00 34.06 314 GLN A C 1
ATOM 2514 O O . GLN A 1 314 ? -30.234 42.272 33.735 1.00 34.06 314 GLN A O 1
ATOM 2519 N N . LYS A 1 315 ? -28.330 41.267 34.475 1.00 32.78 315 LYS A N 1
ATOM 2520 C CA . LYS A 1 315 ? -28.553 40.812 35.882 1.00 32.78 315 LYS A CA 1
ATOM 2521 C C . LYS A 1 315 ? -29.481 39.617 36.189 1.00 32.78 315 LYS A C 1
ATOM 2523 O O . LYS A 1 315 ? -30.695 39.764 36.208 1.00 32.78 315 LYS A O 1
ATOM 2528 N N . LYS A 1 316 ? -28.883 38.554 36.763 1.00 34.47 316 LYS A N 1
ATOM 2529 C CA . LYS A 1 316 ? -28.935 38.123 38.198 1.00 34.47 316 LYS A CA 1
ATOM 2530 C C . LYS A 1 316 ? -28.022 36.877 38.380 1.00 34.47 316 LYS A C 1
ATOM 2532 O O . LYS A 1 316 ? -28.051 36.014 37.520 1.00 34.47 316 LYS A O 1
ATOM 2537 N N . LYS A 1 317 ? -27.015 36.856 39.281 1.00 35.81 317 LYS A N 1
ATOM 2538 C CA . LYS A 1 317 ? -27.041 36.486 40.733 1.00 35.81 317 LYS A CA 1
ATOM 2539 C C . LYS A 1 317 ? -27.550 35.033 40.926 1.00 35.81 317 LYS A C 1
ATOM 2541 O O . LYS A 1 317 ? -28.644 34.769 40.464 1.00 35.81 317 LYS A O 1
ATOM 2546 N N . PHE A 1 318 ? -26.876 34.063 41.561 1.00 33.53 318 PHE A N 1
ATOM 2547 C CA . PHE A 1 318 ? -26.074 34.047 42.800 1.00 33.53 318 PHE A CA 1
ATOM 2548 C C . PHE A 1 318 ? -25.150 32.797 42.858 1.00 33.53 318 PHE A C 1
ATOM 2550 O O . PHE A 1 318 ? -25.382 31.820 42.156 1.00 33.53 318 PHE A O 1
ATOM 2557 N N . ARG A 1 319 ? -24.114 32.871 43.706 1.00 41.88 319 ARG A N 1
ATOM 2558 C CA . ARG A 1 319 ? -23.088 31.861 44.047 1.00 41.88 319 ARG A CA 1
ATOM 2559 C C . ARG A 1 319 ? -23.526 30.919 45.193 1.00 41.88 319 ARG A C 1
ATOM 2561 O O . ARG A 1 319 ? -24.489 31.243 45.878 1.00 41.88 319 ARG A O 1
ATOM 2568 N N . SER A 1 320 ? -22.644 29.936 45.440 1.00 42.78 320 SER A N 1
ATOM 2569 C CA . SER A 1 320 ? -22.385 29.066 46.616 1.00 42.78 320 SER A CA 1
ATOM 2570 C C . SER A 1 320 ? -23.133 27.730 46.633 1.00 42.78 320 SER A C 1
ATOM 2572 O O . SER A 1 320 ? -24.346 27.727 46.467 1.00 42.78 320 SER A O 1
ATOM 2574 N N . SER A 1 321 ? -22.467 26.585 46.797 1.00 49.06 321 SER A N 1
ATOM 2575 C CA . SER A 1 321 ? -21.212 26.319 47.529 1.00 49.06 321 SER A CA 1
ATOM 2576 C C . SER A 1 321 ? -20.318 25.321 46.806 1.00 49.06 321 SER A C 1
ATOM 2578 O O . SER A 1 321 ? -20.867 24.488 46.057 1.00 49.06 321 SER A O 1
#

Secondary structure (DSSP, 8-state):
-------TTEEEEEEEEEE--SS-----B---PPP-TTT-PPP---GGGBPPEEES--HHHHIIIIITTT---EEESSSTTSTHHHH--HHHHHHHHTTSEEEEEESS-TTSTT-EEEEEEHHHHHIIIIIS--SS-EEEEEE-HHHH-HHHHTT----GGGGGSSS-GGG-EEEEEEEETT----SBB-SSEEEEEEEES-EEEEEE-GGGTTTT-B-SSTTTTTBBSS-TTS--TTT-GGGGG--EEEEEE----SS---S----------------------------------------------------------